Protein AF-A0A1A7C065-F1 (afdb_monomer)

Solvent-accessible surface area (backbone atoms only — not comparable to full-atom values): 11736 Å² total; per-residue (Å²): 134,86,53,74,68,56,55,49,52,53,51,50,51,51,49,53,54,38,47,80,69,68,25,52,74,54,103,89,45,80,46,81,64,79,60,92,87,54,90,67,62,58,65,58,60,47,50,50,47,49,48,50,50,50,45,54,57,49,56,72,62,60,62,79,79,74,51,70,73,65,61,47,48,62,53,40,42,72,48,49,33,70,68,61,60,64,33,63,67,60,53,48,51,52,52,52,50,52,53,49,53,50,42,42,76,73,67,52,47,72,67,60,52,50,54,52,48,54,58,56,71,71,48,83,87,79,58,69,71,61,52,52,51,51,50,54,54,50,52,53,51,50,24,58,77,70,75,46,59,66,63,63,52,49,52,53,48,55,61,52,53,65,78,37,40,69,61,51,35,54,55,58,75,69,55,67,97,85,56,97,63,77,83,76,78,77,76,78,86,82,76,81,133

Organism: NCBI:txid1747903

Radius of gyration: 28.52 Å; Cα contacts (8 Å, |Δi|>4): 78; chains: 1; bounding box: 64×36×100 Å

Structure (mmCIF, N/CA/C/O backbone):
data_AF-A0A1A7C065-F1
#
_entry.id   AF-A0A1A7C065-F1
#
loop_
_atom_site.group_PDB
_atom_site.id
_atom_site.type_symbol
_atom_site.label_atom_id
_atom_site.label_alt_id
_atom_site.label_comp_id
_atom_site.label_asym_id
_atom_site.label_entity_id
_atom_site.label_seq_id
_atom_site.pdbx_PDB_ins_code
_atom_site.Cartn_x
_atom_site.Cartn_y
_atom_site.Cartn_z
_atom_site.occupancy
_atom_site.B_iso_or_equiv
_atom_site.auth_seq_id
_atom_site.auth_comp_id
_atom_site.auth_asym_id
_atom_site.auth_atom_id
_atom_site.pdbx_PDB_model_num
ATOM 1 N N . MET A 1 1 ? 18.350 7.694 -16.356 1.00 46.72 1 MET A N 1
ATOM 2 C CA . MET A 1 1 ? 19.659 8.101 -16.923 1.00 46.72 1 MET A CA 1
ATOM 3 C C . MET A 1 1 ? 20.594 6.902 -16.900 1.00 46.72 1 MET A C 1
ATOM 5 O O . MET A 1 1 ? 20.517 6.129 -15.954 1.00 46.72 1 MET A O 1
ATOM 9 N N . MET A 1 2 ? 21.417 6.716 -17.934 1.00 54.56 2 MET A N 1
ATOM 10 C CA . MET A 1 2 ? 22.388 5.615 -17.997 1.00 54.56 2 MET A CA 1
ATOM 11 C C . MET A 1 2 ? 23.611 5.901 -17.110 1.00 54.56 2 MET A C 1
ATOM 13 O O . MET A 1 2 ? 24.006 7.053 -16.953 1.00 54.56 2 MET A O 1
ATOM 17 N N . ASN A 1 3 ? 24.193 4.857 -16.521 1.00 64.81 3 ASN A N 1
ATOM 18 C CA . ASN A 1 3 ? 25.388 4.921 -15.682 1.00 64.81 3 ASN A CA 1
ATOM 19 C C . ASN A 1 3 ? 26.690 4.769 -16.505 1.00 64.81 3 ASN A C 1
ATOM 21 O O . ASN A 1 3 ? 26.676 4.406 -17.683 1.00 64.81 3 ASN A O 1
ATOM 25 N N . ASN A 1 4 ? 27.837 5.050 -15.879 1.00 59.12 4 ASN A N 1
ATOM 26 C CA . ASN A 1 4 ? 29.137 5.090 -16.564 1.00 59.12 4 ASN A CA 1
ATOM 27 C C . ASN A 1 4 ? 29.590 3.740 -17.147 1.00 59.12 4 ASN A C 1
ATOM 29 O O . ASN A 1 4 ? 30.184 3.718 -18.226 1.00 59.12 4 ASN A O 1
ATOM 33 N N . GLU A 1 5 ? 29.286 2.619 -16.490 1.00 62.66 5 GLU A N 1
ATOM 34 C CA . GLU A 1 5 ? 29.611 1.288 -17.027 1.00 62.66 5 GLU A CA 1
ATOM 35 C C . GLU A 1 5 ? 28.746 0.946 -18.248 1.00 62.66 5 GLU A C 1
ATOM 37 O O . GLU A 1 5 ? 29.227 0.371 -19.224 1.00 62.66 5 GLU A O 1
ATOM 42 N N . GLN A 1 6 ? 27.497 1.411 -18.273 1.00 59.12 6 GLN A N 1
ATOM 43 C CA . GLN A 1 6 ? 26.602 1.253 -19.421 1.00 59.12 6 GLN A CA 1
ATOM 44 C C . GLN A 1 6 ? 27.072 2.066 -20.635 1.00 59.12 6 GLN A C 1
ATOM 46 O O . GLN A 1 6 ? 27.019 1.576 -21.764 1.00 59.12 6 GLN A O 1
ATOM 51 N N . HIS A 1 7 ? 27.581 3.285 -20.423 1.00 59.09 7 HIS A N 1
ATOM 52 C CA . HIS A 1 7 ? 28.211 4.064 -21.496 1.00 59.09 7 HIS A CA 1
ATOM 53 C C . HIS A 1 7 ? 29.439 3.353 -22.073 1.00 59.09 7 HIS A C 1
ATOM 55 O O . HIS A 1 7 ? 29.657 3.382 -23.285 1.00 59.09 7 HIS A O 1
ATOM 61 N N . LYS A 1 8 ? 30.221 2.680 -21.224 1.00 68.44 8 LYS A N 1
ATOM 62 C CA . LYS A 1 8 ? 31.418 1.939 -21.631 1.00 68.44 8 LYS A CA 1
ATOM 63 C C . LYS A 1 8 ? 31.077 0.691 -22.451 1.00 68.44 8 LYS A C 1
ATOM 65 O O . LYS A 1 8 ? 31.709 0.451 -23.475 1.00 68.44 8 LYS A O 1
ATOM 70 N N . GLN A 1 9 ? 30.050 -0.060 -22.055 1.00 62.78 9 GLN A N 1
ATOM 71 C CA . GLN A 1 9 ? 29.596 -1.255 -22.778 1.00 62.78 9 GLN A CA 1
ATOM 72 C C . GLN A 1 9 ? 29.053 -0.926 -24.173 1.00 62.78 9 GLN A C 1
ATOM 74 O O . GLN A 1 9 ? 29.437 -1.573 -25.145 1.00 62.78 9 GLN A O 1
ATOM 79 N N . ILE A 1 10 ? 28.225 0.117 -24.294 1.00 59.16 10 ILE A N 1
ATOM 80 C CA . ILE A 1 10 ? 27.702 0.554 -25.596 1.00 59.16 10 ILE A CA 1
ATOM 81 C C . ILE A 1 10 ? 28.823 1.074 -26.483 1.00 59.16 10 ILE A C 1
ATOM 83 O O . ILE A 1 10 ? 28.897 0.697 -27.647 1.00 59.16 10 ILE A O 1
ATOM 87 N N . ARG A 1 11 ? 29.741 1.877 -25.933 1.00 67.44 11 ARG A N 1
ATOM 88 C CA . ARG A 1 11 ? 30.919 2.332 -26.677 1.00 67.44 11 ARG A CA 1
ATOM 89 C C . ARG A 1 11 ? 31.701 1.148 -27.247 1.00 67.44 11 ARG A C 1
ATOM 91 O O . ARG A 1 11 ? 32.000 1.150 -28.433 1.00 67.44 11 ARG A O 1
ATOM 98 N N . ASN A 1 12 ? 31.971 0.122 -26.442 1.00 68.62 12 ASN A N 1
ATOM 99 C CA . ASN A 1 12 ? 32.705 -1.062 -26.890 1.00 68.62 12 ASN A CA 1
ATOM 100 C C . ASN A 1 12 ? 31.952 -1.843 -27.979 1.00 68.62 12 ASN A C 1
ATOM 102 O O . ASN A 1 12 ? 32.566 -2.232 -28.968 1.00 68.62 12 ASN A O 1
ATOM 106 N N . ALA A 1 13 ? 30.636 -2.029 -27.838 1.00 63.38 13 ALA A N 1
ATOM 107 C CA . ALA A 1 13 ? 29.819 -2.725 -28.833 1.00 63.38 13 ALA A CA 1
ATOM 108 C C . ALA A 1 13 ? 29.780 -1.980 -30.181 1.00 63.38 13 ALA A C 1
ATOM 110 O O . ALA A 1 13 ? 29.959 -2.592 -31.233 1.00 63.38 13 ALA A O 1
ATOM 111 N N . LEU A 1 14 ? 29.621 -0.652 -30.149 1.00 64.25 14 LEU A N 1
ATOM 112 C CA . LEU A 1 14 ? 29.669 0.191 -31.349 1.00 64.25 14 LEU A CA 1
ATOM 113 C C . LEU A 1 14 ? 31.064 0.163 -31.992 1.00 64.25 14 LEU A C 1
ATOM 115 O O . LEU A 1 14 ? 31.170 0.177 -33.218 1.00 64.25 14 LEU A O 1
ATOM 119 N N . MET A 1 15 ? 32.130 0.084 -31.182 1.00 67.62 15 MET A N 1
ATOM 120 C CA . MET A 1 15 ? 33.493 -0.015 -31.703 1.00 67.62 15 MET A CA 1
ATOM 121 C C . MET A 1 15 ? 33.758 -1.342 -32.418 1.00 67.62 15 MET A C 1
ATOM 123 O O . MET A 1 15 ? 34.296 -1.343 -33.521 1.00 67.62 15 MET A O 1
ATOM 127 N N . VAL A 1 16 ? 33.340 -2.469 -31.842 1.00 66.94 16 VAL A N 1
ATOM 128 C CA . VAL A 1 16 ? 33.485 -3.782 -32.495 1.00 66.94 16 VAL A CA 1
ATOM 129 C C . VAL A 1 16 ? 32.725 -3.809 -33.825 1.00 66.94 16 VAL A C 1
ATOM 131 O O . VAL A 1 16 ? 33.296 -4.157 -34.856 1.00 66.94 16 VAL A O 1
ATOM 134 N N . ALA A 1 17 ? 31.478 -3.324 -33.836 1.00 60.81 17 ALA A N 1
ATOM 135 C CA . ALA A 1 17 ? 30.649 -3.293 -35.040 1.00 60.81 17 ALA A CA 1
ATOM 136 C C . ALA A 1 17 ? 31.243 -2.437 -36.176 1.00 60.81 17 ALA A C 1
ATOM 138 O O . ALA A 1 17 ? 31.100 -2.785 -37.347 1.00 60.81 17 ALA A O 1
ATOM 139 N N . ALA A 1 18 ? 31.910 -1.324 -35.852 1.00 63.00 18 ALA A N 1
ATOM 140 C CA . ALA A 1 18 ? 32.562 -0.476 -36.846 1.00 63.00 18 ALA A CA 1
ATOM 141 C C . ALA A 1 18 ? 33.848 -1.111 -37.415 1.00 63.00 18 ALA A C 1
ATOM 143 O O . ALA A 1 18 ? 34.049 -1.075 -38.631 1.00 63.00 18 ALA A O 1
ATOM 144 N N . VAL A 1 19 ? 34.674 -1.748 -36.576 1.00 66.12 19 VAL A N 1
ATOM 145 C CA . VAL A 1 19 ? 35.893 -2.453 -37.024 1.00 66.12 19 VAL A CA 1
ATOM 146 C C . VAL A 1 19 ? 35.551 -3.623 -37.952 1.00 66.12 19 VAL A C 1
ATOM 148 O O . VAL A 1 19 ? 36.159 -3.757 -39.014 1.00 66.12 19 VAL A O 1
ATOM 151 N N . ASP A 1 20 ? 34.523 -4.408 -37.624 1.00 64.44 20 ASP A N 1
ATOM 152 C CA . ASP A 1 20 ? 34.075 -5.553 -38.433 1.00 64.44 20 ASP A CA 1
ATOM 153 C C . ASP A 1 20 ? 33.505 -5.152 -39.808 1.00 64.44 20 ASP A C 1
ATOM 155 O O . ASP A 1 20 ? 33.352 -5.990 -40.701 1.00 64.44 20 ASP A O 1
ATOM 159 N N . CYS A 1 21 ? 33.186 -3.868 -39.995 1.00 58.56 21 CYS A N 1
ATOM 160 C CA . CYS A 1 21 ? 32.771 -3.279 -41.271 1.00 58.56 21 CYS A CA 1
ATOM 161 C C . CYS A 1 21 ? 33.938 -2.658 -42.058 1.00 58.56 21 CYS A C 1
ATOM 163 O O . CYS A 1 21 ? 33.719 -2.046 -43.103 1.00 58.56 21 CYS A O 1
ATOM 165 N N . GLY A 1 22 ? 35.178 -2.801 -41.579 1.00 60.72 22 GLY A N 1
ATOM 166 C CA . GLY A 1 22 ? 36.361 -2.204 -42.201 1.00 60.72 22 GLY A CA 1
ATOM 167 C C . GLY A 1 22 ? 36.465 -0.692 -41.985 1.00 60.72 22 GLY A C 1
ATOM 168 O O . GLY A 1 22 ? 37.121 -0.003 -42.766 1.00 60.72 22 GLY A O 1
ATOM 169 N N . HIS A 1 23 ? 35.800 -0.153 -40.960 1.00 65.50 23 HIS A N 1
ATOM 170 C CA . HIS A 1 23 ? 35.906 1.254 -40.586 1.00 65.50 23 HIS A CA 1
ATOM 171 C C . HIS A 1 23 ? 36.954 1.442 -39.495 1.00 65.50 23 HIS A C 1
ATOM 173 O O . HIS A 1 23 ? 37.117 0.606 -38.606 1.00 65.50 23 HIS A O 1
ATOM 179 N N . THR A 1 24 ? 37.678 2.553 -39.565 1.00 63.22 24 THR A N 1
ATOM 180 C CA . THR A 1 24 ? 38.679 2.900 -38.558 1.00 63.22 24 THR A CA 1
ATOM 181 C C . THR A 1 24 ? 38.044 3.757 -37.478 1.00 63.22 24 THR A C 1
ATOM 183 O O . THR A 1 24 ? 37.172 4.581 -37.747 1.00 63.22 24 THR A O 1
ATOM 186 N N . ILE A 1 25 ? 38.485 3.567 -36.241 1.00 60.69 25 ILE A N 1
ATOM 187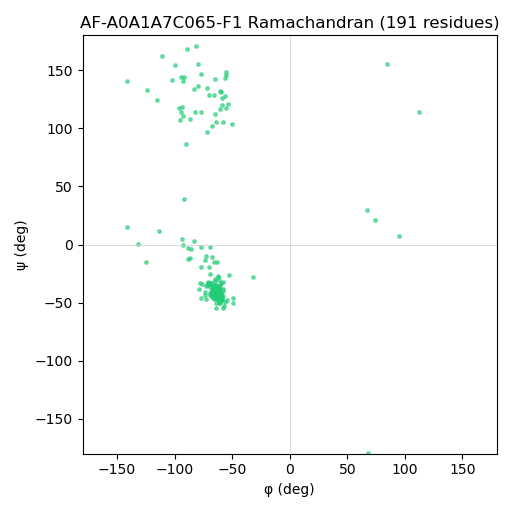 C CA . ILE A 1 25 ? 37.988 4.319 -35.092 1.00 60.69 25 ILE A CA 1
ATOM 188 C C . ILE A 1 25 ? 39.139 5.142 -34.543 1.00 60.69 25 ILE A C 1
ATOM 190 O O . ILE A 1 25 ? 40.192 4.595 -34.222 1.00 60.69 25 ILE A O 1
ATOM 194 N N . ASP A 1 26 ? 38.919 6.446 -34.451 1.00 59.53 26 ASP A N 1
ATOM 195 C CA . ASP A 1 26 ? 39.730 7.351 -33.648 1.00 59.53 26 ASP A CA 1
ATOM 196 C C . ASP A 1 26 ? 38.988 7.600 -32.328 1.00 59.53 26 ASP A C 1
ATOM 198 O O . ASP A 1 26 ? 37.771 7.458 -32.257 1.00 59.53 26 ASP A O 1
ATOM 202 N N . SER A 1 27 ? 39.736 7.936 -31.286 1.00 49.38 27 SER A N 1
ATOM 203 C CA . SER A 1 27 ? 39.365 8.152 -29.883 1.00 49.38 27 SER A CA 1
ATOM 204 C C . SER A 1 27 ? 37.956 8.710 -29.583 1.00 49.38 27 SER A C 1
ATOM 206 O O . SER A 1 27 ? 37.406 8.385 -28.527 1.00 49.38 27 SER A O 1
ATOM 208 N N . ASP A 1 28 ? 37.340 9.486 -30.480 1.00 55.97 28 ASP A N 1
ATOM 209 C CA . ASP A 1 28 ? 35.966 9.995 -30.387 1.00 55.97 28 ASP A CA 1
ATOM 210 C C . ASP A 1 28 ? 35.094 9.810 -31.656 1.00 55.97 28 ASP A C 1
ATOM 212 O O . ASP A 1 28 ? 33.932 10.228 -31.660 1.00 55.97 28 ASP A O 1
ATOM 216 N N . ARG A 1 29 ? 35.607 9.214 -32.743 1.00 53.81 29 ARG A N 1
ATOM 217 C CA . ARG A 1 29 ? 34.977 9.232 -34.080 1.00 53.81 29 ARG A CA 1
ATOM 218 C C . ARG A 1 29 ? 35.117 7.910 -34.827 1.00 53.81 29 ARG A C 1
ATOM 220 O O . ARG A 1 29 ? 36.183 7.305 -34.872 1.00 53.81 29 ARG A O 1
ATOM 227 N N . VAL A 1 30 ? 34.050 7.515 -35.521 1.00 57.75 30 VAL A N 1
ATOM 228 C CA . VAL A 1 30 ? 34.088 6.425 -36.507 1.00 57.75 30 VAL A CA 1
ATOM 229 C C . VAL A 1 30 ? 34.341 7.026 -37.890 1.00 57.75 30 VAL A C 1
ATOM 231 O O . VAL A 1 30 ? 33.540 7.823 -38.379 1.00 57.75 30 VAL A O 1
ATOM 234 N N . ILE A 1 31 ? 35.453 6.653 -38.521 1.00 61.03 31 ILE A N 1
ATOM 235 C CA . ILE A 1 31 ? 35.824 7.078 -39.872 1.00 61.03 31 ILE A CA 1
ATOM 236 C C . ILE A 1 31 ? 35.315 6.032 -40.861 1.00 61.03 31 ILE A C 1
ATOM 238 O O . ILE A 1 31 ? 35.808 4.904 -40.930 1.00 61.03 31 ILE A O 1
ATOM 242 N N . LEU A 1 32 ? 34.318 6.426 -41.649 1.00 57.00 32 LEU A N 1
ATOM 243 C CA . LEU A 1 32 ? 33.706 5.564 -42.653 1.00 57.00 32 LEU A CA 1
ATOM 244 C C . LEU A 1 32 ? 34.603 5.468 -43.884 1.00 57.00 32 LEU A C 1
ATOM 246 O O . LEU A 1 32 ? 34.780 6.444 -44.611 1.00 57.00 32 LEU A O 1
ATOM 250 N N . GLN A 1 33 ? 35.138 4.278 -44.141 1.00 57.59 33 GLN A N 1
ATOM 251 C CA . GLN A 1 33 ? 35.777 3.976 -45.418 1.00 57.59 33 GLN A CA 1
ATOM 252 C C . GLN A 1 33 ? 34.706 3.608 -46.444 1.00 57.59 33 GLN A C 1
ATOM 254 O O . GLN A 1 33 ? 34.007 2.603 -46.303 1.00 57.59 33 GLN A O 1
ATOM 259 N N . LEU A 1 34 ? 34.557 4.457 -47.460 1.00 55.94 34 LEU A N 1
ATOM 260 C CA . LEU A 1 34 ? 33.640 4.239 -48.572 1.00 55.94 34 LEU A CA 1
ATOM 261 C C . LEU A 1 34 ? 34.403 3.570 -49.716 1.00 55.94 34 LEU A C 1
ATOM 263 O O . LEU A 1 34 ? 35.288 4.183 -50.308 1.00 55.94 34 LEU A O 1
ATOM 267 N N . ASP A 1 35 ? 34.047 2.325 -50.025 1.00 56.97 35 ASP A N 1
ATOM 268 C CA . ASP A 1 35 ? 34.530 1.617 -51.210 1.00 56.97 35 ASP A CA 1
ATOM 269 C C . ASP A 1 35 ? 33.501 1.774 -52.345 1.00 56.97 35 ASP A C 1
ATOM 271 O O . ASP A 1 35 ? 32.427 1.167 -52.280 1.00 56.97 35 ASP A O 1
ATOM 275 N N . PRO A 1 36 ? 33.784 2.584 -53.381 1.00 53.25 36 PRO A N 1
ATOM 276 C CA . PRO A 1 36 ? 32.849 2.817 -54.478 1.00 53.25 36 PRO A CA 1
ATOM 277 C C . PRO A 1 36 ? 32.608 1.578 -55.361 1.00 53.25 36 PRO A C 1
ATOM 279 O O . PRO A 1 36 ? 31.680 1.597 -56.168 1.00 53.25 36 PRO A O 1
ATOM 282 N N . ALA A 1 37 ? 33.397 0.505 -55.219 1.00 54.62 37 ALA A N 1
ATOM 283 C CA . ALA A 1 37 ? 33.229 -0.737 -55.975 1.00 54.62 37 ALA A CA 1
ATOM 284 C C . ALA A 1 37 ? 32.273 -1.749 -55.308 1.00 54.62 37 ALA A C 1
ATOM 286 O O . ALA A 1 37 ? 31.853 -2.709 -55.957 1.00 54.62 37 ALA A O 1
ATOM 287 N N . LYS A 1 38 ? 31.896 -1.553 -54.035 1.00 55.94 38 LYS A N 1
ATOM 288 C CA . LYS A 1 38 ? 30.950 -2.426 -53.318 1.00 55.94 38 LYS A CA 1
ATOM 289 C C . LYS A 1 38 ? 29.536 -1.844 -53.376 1.00 55.94 38 LYS A C 1
ATOM 291 O O . LYS A 1 38 ? 29.279 -0.759 -52.864 1.00 55.94 38 LYS A O 1
ATOM 296 N N . GLN A 1 39 ? 28.596 -2.564 -53.996 1.00 47.00 39 GLN A N 1
ATOM 297 C CA . GLN A 1 39 ? 27.183 -2.164 -54.007 1.00 47.00 39 GLN A CA 1
ATOM 298 C C . GLN A 1 39 ? 26.554 -2.314 -52.611 1.00 47.00 39 GLN A C 1
ATOM 300 O O . GLN A 1 39 ? 26.621 -3.377 -51.996 1.00 47.00 39 GLN A O 1
ATOM 305 N N . GLY A 1 40 ? 25.915 -1.236 -52.145 1.00 55.91 40 GLY A N 1
ATOM 306 C CA . GLY A 1 40 ? 25.341 -1.080 -50.805 1.00 55.91 40 GLY A CA 1
ATOM 307 C C . GLY A 1 40 ? 26.121 -0.023 -50.026 1.00 55.91 40 GLY A C 1
ATOM 308 O O . GLY A 1 40 ? 27.304 -0.207 -49.760 1.00 55.91 40 GLY A O 1
ATOM 309 N N . ASN A 1 41 ? 25.494 1.115 -49.701 1.00 58.28 41 ASN A N 1
ATOM 310 C CA . ASN A 1 41 ? 26.208 2.193 -49.018 1.00 58.28 41 ASN A CA 1
ATOM 311 C C . ASN A 1 41 ? 26.750 1.661 -47.675 1.00 58.28 41 ASN A C 1
ATOM 313 O O . ASN A 1 41 ? 26.037 1.034 -46.892 1.00 58.28 41 ASN A O 1
ATOM 317 N N . ALA A 1 42 ? 28.029 1.900 -47.394 1.00 56.34 42 ALA A N 1
ATOM 318 C CA . ALA A 1 42 ? 28.622 1.514 -46.112 1.00 56.34 42 ALA A CA 1
ATOM 319 C C . ALA A 1 42 ? 27.808 2.064 -44.920 1.00 56.34 42 ALA A C 1
ATOM 321 O O . ALA A 1 42 ? 27.754 1.454 -43.858 1.00 56.34 42 ALA A O 1
ATOM 322 N N . LEU A 1 43 ? 27.084 3.170 -45.142 1.00 54.81 43 LEU A N 1
ATOM 323 C CA . LEU A 1 43 ? 26.123 3.742 -44.207 1.00 54.81 43 LEU A CA 1
ATOM 324 C C . LEU A 1 43 ? 24.955 2.809 -43.837 1.00 54.81 43 LEU A C 1
ATOM 326 O O . LEU A 1 43 ? 24.590 2.808 -42.671 1.00 54.81 43 LEU A O 1
ATOM 330 N N . ALA A 1 44 ? 24.362 2.038 -44.761 1.00 57.16 44 ALA A N 1
ATOM 331 C CA . ALA A 1 44 ? 23.257 1.121 -44.439 1.00 57.16 44 ALA A CA 1
ATOM 332 C C . ALA A 1 44 ? 23.750 -0.160 -43.769 1.00 57.16 44 ALA A C 1
ATOM 334 O O . ALA A 1 44 ? 23.068 -0.709 -42.909 1.00 57.16 44 ALA A O 1
ATOM 335 N N . GLN A 1 45 ? 24.943 -0.632 -44.138 1.00 59.94 45 GLN A N 1
ATOM 336 C CA . GLN A 1 45 ? 25.555 -1.786 -43.476 1.00 59.94 45 GLN A CA 1
ATOM 337 C C . GLN A 1 45 ? 25.951 -1.437 -42.038 1.00 59.94 45 GLN A C 1
ATOM 339 O O . GLN A 1 45 ? 25.685 -2.210 -41.116 1.00 59.94 45 GLN A O 1
ATOM 344 N N . LEU A 1 46 ? 26.518 -0.244 -41.832 1.00 61.53 46 LEU A N 1
ATOM 345 C CA . LEU A 1 46 ? 26.823 0.260 -40.503 1.00 61.53 46 LEU A CA 1
ATOM 346 C C . LEU A 1 46 ? 25.550 0.603 -39.718 1.00 61.53 46 LEU A C 1
ATOM 348 O O . LEU A 1 46 ? 25.459 0.233 -38.555 1.00 61.53 46 LEU A O 1
ATOM 352 N N . SER A 1 47 ? 24.549 1.258 -40.317 1.00 59.94 47 SER A N 1
ATOM 353 C CA . SER A 1 47 ? 23.312 1.600 -39.600 1.00 59.94 47 SER A CA 1
ATOM 354 C C . SER A 1 47 ? 22.530 0.361 -39.170 1.00 59.94 47 SER A C 1
ATOM 356 O O . SER A 1 47 ? 22.045 0.334 -38.043 1.00 59.94 47 SER A O 1
ATOM 358 N N . GLY A 1 48 ? 22.474 -0.678 -40.013 1.00 59.50 48 GLY A N 1
ATOM 359 C CA . GLY A 1 48 ? 21.876 -1.967 -39.669 1.00 59.50 48 GLY A CA 1
ATOM 360 C C . GLY A 1 48 ? 22.591 -2.621 -38.492 1.00 59.50 48 GLY A C 1
ATOM 361 O O . GLY A 1 48 ? 21.964 -2.922 -37.487 1.00 59.50 48 GLY A O 1
ATOM 362 N N . ARG A 1 49 ? 23.924 -2.729 -38.541 1.00 66.19 49 ARG A N 1
ATOM 363 C CA . ARG A 1 49 ? 24.696 -3.376 -37.467 1.00 66.19 49 ARG A CA 1
ATOM 364 C C . ARG A 1 49 ? 24.765 -2.575 -36.169 1.00 66.19 49 ARG A C 1
ATOM 366 O O . ARG A 1 49 ? 24.803 -3.174 -35.101 1.00 66.19 49 ARG A O 1
ATOM 373 N N . LEU A 1 50 ? 24.778 -1.241 -36.224 1.00 63.62 50 LEU A N 1
ATOM 374 C CA . LEU A 1 50 ? 24.685 -0.408 -35.018 1.00 63.62 50 LEU A CA 1
ATOM 375 C C . LEU A 1 50 ? 23.289 -0.506 -34.394 1.00 63.62 50 LEU A C 1
ATOM 377 O O . LEU A 1 50 ? 23.184 -0.529 -33.169 1.00 63.62 50 LEU A O 1
ATOM 381 N N . LEU A 1 51 ? 22.236 -0.596 -35.215 1.00 61.28 51 LEU A N 1
ATOM 382 C CA . LEU A 1 51 ? 20.880 -0.850 -34.740 1.00 61.28 51 LEU A CA 1
ATOM 383 C C . LEU A 1 51 ? 20.773 -2.251 -34.131 1.00 61.28 51 LEU A C 1
ATOM 385 O O . LEU A 1 51 ? 20.276 -2.366 -33.020 1.00 61.28 51 LEU A O 1
ATOM 389 N N . ASP A 1 52 ? 21.316 -3.280 -34.779 1.00 66.12 52 ASP A N 1
ATOM 390 C CA . ASP A 1 52 ? 21.335 -4.651 -34.261 1.00 66.12 52 ASP A CA 1
ATOM 391 C C . ASP A 1 52 ? 22.143 -4.757 -32.962 1.00 66.12 52 ASP A C 1
ATOM 393 O O . ASP A 1 52 ? 21.706 -5.402 -32.016 1.00 66.12 52 ASP A O 1
ATOM 397 N N . ALA A 1 53 ? 23.291 -4.079 -32.857 1.00 64.12 53 ALA A N 1
ATOM 398 C CA . ALA A 1 53 ? 24.089 -4.038 -31.630 1.00 64.12 53 ALA A CA 1
ATOM 399 C C . ALA A 1 53 ? 23.374 -3.272 -30.504 1.00 64.12 53 ALA A C 1
ATOM 401 O O . ALA A 1 53 ? 23.399 -3.695 -29.348 1.00 64.12 53 ALA A O 1
ATOM 402 N N . TYR A 1 54 ? 22.707 -2.161 -30.828 1.00 62.72 54 TYR A N 1
ATOM 403 C CA . TYR A 1 54 ? 21.881 -1.424 -29.874 1.00 62.72 54 TYR A CA 1
ATOM 404 C C . TYR A 1 54 ? 20.688 -2.261 -29.408 1.00 62.72 54 TYR A C 1
ATOM 406 O O . TYR A 1 54 ? 20.423 -2.309 -28.209 1.00 62.72 54 TYR A O 1
ATOM 414 N N . LEU A 1 55 ? 20.004 -2.943 -30.330 1.00 64.44 55 LEU A N 1
ATOM 415 C CA . LEU A 1 55 ? 18.880 -3.825 -30.042 1.00 64.44 55 LEU A CA 1
ATOM 416 C C . LEU A 1 55 ? 19.323 -5.053 -29.256 1.00 64.44 55 LEU A C 1
ATOM 418 O O . LEU A 1 55 ? 18.663 -5.370 -28.289 1.00 64.44 55 LEU A O 1
ATOM 422 N N . ALA A 1 56 ? 20.463 -5.675 -29.551 1.00 64.00 56 ALA A N 1
ATOM 423 C CA . ALA A 1 56 ? 20.992 -6.794 -28.769 1.00 64.00 56 ALA A CA 1
ATOM 424 C C . ALA A 1 56 ? 21.337 -6.381 -27.327 1.00 64.00 56 ALA A C 1
ATOM 426 O O . ALA A 1 56 ? 21.071 -7.115 -26.376 1.00 64.00 56 ALA A O 1
ATOM 427 N N . VAL A 1 57 ? 21.879 -5.171 -27.140 1.00 58.66 57 VAL A N 1
ATOM 428 C CA . VAL A 1 57 ? 22.095 -4.592 -25.806 1.00 58.66 57 VAL A CA 1
ATOM 429 C C . VAL A 1 57 ? 20.767 -4.190 -25.151 1.00 58.66 57 VAL A C 1
ATOM 431 O O . VAL A 1 57 ? 20.650 -4.275 -23.932 1.00 58.66 57 VAL A O 1
ATOM 434 N N . ALA A 1 58 ? 19.763 -3.763 -25.920 1.00 58.41 58 ALA A N 1
ATOM 435 C CA . ALA A 1 58 ? 18.436 -3.412 -25.420 1.00 58.41 58 ALA A CA 1
ATOM 436 C C . ALA A 1 58 ? 17.563 -4.637 -25.088 1.00 58.41 58 ALA A C 1
ATOM 438 O O . ALA A 1 58 ? 16.844 -4.598 -24.099 1.00 58.41 58 ALA A O 1
ATOM 439 N N . ASP A 1 59 ? 17.677 -5.739 -25.822 1.00 52.06 59 ASP A N 1
ATOM 440 C CA . ASP A 1 59 ? 17.022 -7.022 -25.544 1.00 52.06 59 ASP A CA 1
ATOM 441 C C . ASP A 1 59 ? 17.665 -7.702 -24.336 1.00 52.06 59 ASP A C 1
ATOM 443 O O . ASP A 1 59 ? 16.970 -8.251 -23.486 1.00 52.06 59 ASP A O 1
ATOM 447 N N . ALA A 1 60 ? 18.981 -7.553 -24.154 1.00 51.47 60 ALA A N 1
ATOM 448 C CA . ALA A 1 60 ? 19.637 -7.916 -22.899 1.00 51.47 60 ALA A CA 1
ATOM 449 C C . ALA A 1 60 ? 19.149 -7.071 -21.696 1.00 51.47 60 ALA A C 1
ATOM 451 O O . ALA A 1 60 ? 19.382 -7.455 -20.549 1.00 51.47 60 ALA A O 1
ATOM 452 N N . ARG A 1 61 ? 18.452 -5.939 -21.924 1.00 53.41 61 ARG A N 1
ATOM 453 C CA . ARG A 1 61 ? 17.739 -5.175 -20.876 1.00 53.41 61 ARG A CA 1
ATOM 454 C C . ARG A 1 61 ? 16.317 -5.674 -20.625 1.00 53.41 61 ARG A C 1
ATOM 456 O O . ARG A 1 61 ? 15.731 -5.270 -19.627 1.00 53.41 61 ARG A O 1
ATOM 463 N N . ALA A 1 62 ? 15.766 -6.532 -21.478 1.00 50.00 62 ALA A N 1
ATOM 464 C CA . ALA A 1 62 ? 14.418 -7.070 -21.344 1.00 50.00 62 ALA A CA 1
ATOM 465 C C . ALA A 1 62 ? 14.401 -8.390 -20.557 1.00 50.00 62 ALA A C 1
ATOM 467 O O . ALA A 1 62 ? 13.629 -9.299 -20.861 1.00 50.00 62 ALA A O 1
ATOM 468 N N . ALA A 1 63 ? 15.215 -8.504 -19.499 1.00 51.84 63 ALA A N 1
ATOM 469 C CA . ALA A 1 63 ? 14.828 -9.415 -18.429 1.00 51.84 63 ALA A CA 1
ATOM 470 C C . ALA A 1 63 ? 13.434 -8.959 -17.959 1.00 51.84 63 ALA A C 1
ATOM 472 O O . ALA A 1 63 ? 13.258 -7.757 -17.727 1.00 51.84 63 ALA A O 1
ATOM 473 N N . PRO A 1 64 ? 12.427 -9.849 -17.889 1.00 55.28 64 PRO A N 1
ATOM 474 C CA . PRO A 1 64 ? 1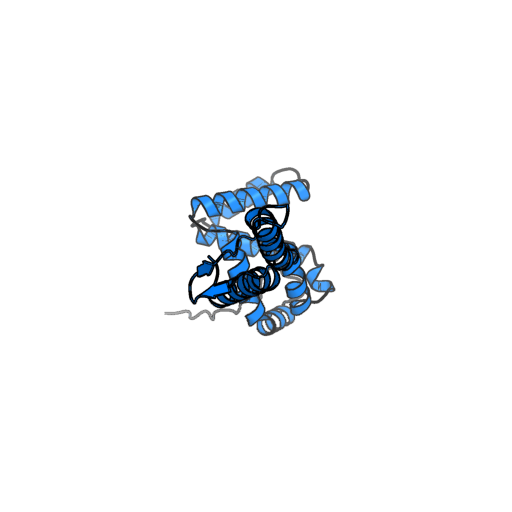1.081 -9.441 -17.523 1.00 55.28 64 PRO A CA 1
ATOM 475 C C . PRO A 1 64 ? 11.140 -8.721 -16.176 1.00 55.28 64 PRO A C 1
ATOM 477 O O . PRO A 1 64 ? 11.569 -9.298 -15.177 1.00 55.28 64 PRO A O 1
ATOM 480 N N . VAL A 1 65 ? 10.766 -7.438 -16.163 1.00 63.22 65 VAL A N 1
ATOM 481 C CA . VAL A 1 65 ? 10.668 -6.671 -14.921 1.00 63.22 65 VAL A CA 1
ATOM 482 C C . VAL A 1 65 ? 9.571 -7.332 -14.106 1.00 63.22 65 VAL A C 1
ATOM 484 O O . VAL A 1 65 ? 8.389 -7.221 -14.435 1.00 63.22 65 VAL A O 1
ATOM 487 N N . GLU A 1 66 ? 9.964 -8.069 -13.072 1.00 77.12 66 GLU A N 1
ATOM 488 C CA . GLU A 1 66 ? 8.999 -8.689 -12.179 1.00 77.12 66 GLU A CA 1
ATOM 489 C C . GLU A 1 66 ? 8.115 -7.606 -11.554 1.00 77.12 66 GLU A C 1
ATOM 491 O O . GLU A 1 66 ? 8.595 -6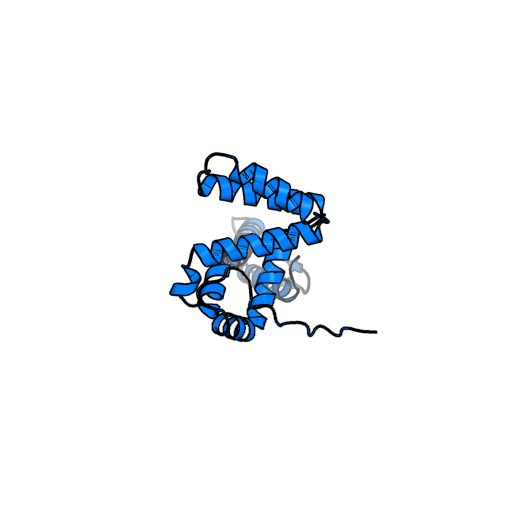.642 -10.939 1.00 77.12 66 GLU A O 1
ATOM 496 N N . LEU A 1 67 ? 6.800 -7.784 -11.701 1.00 89.25 67 LEU A N 1
ATOM 497 C CA . LEU A 1 67 ? 5.803 -6.908 -11.100 1.00 89.25 67 LEU A CA 1
ATOM 498 C C . LEU A 1 67 ? 6.026 -6.828 -9.586 1.00 89.25 67 LEU A C 1
ATOM 500 O O . LEU A 1 67 ? 6.404 -7.814 -8.953 1.00 89.25 67 LEU A O 1
ATOM 504 N N . PHE A 1 68 ? 5.749 -5.667 -8.990 1.00 91.56 68 PHE A N 1
ATOM 505 C CA . PHE A 1 68 ? 5.943 -5.442 -7.553 1.00 91.56 68 PHE A CA 1
ATOM 506 C C . PHE A 1 68 ? 5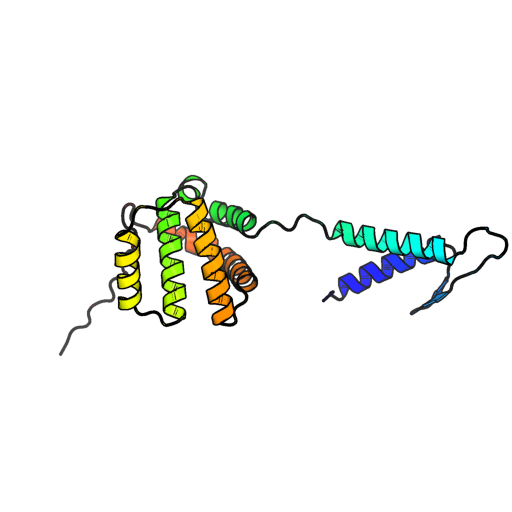.317 -6.553 -6.694 1.00 91.56 68 PHE A C 1
ATOM 508 O O . PHE A 1 68 ? 5.981 -7.119 -5.829 1.00 91.56 68 PHE A O 1
ATOM 515 N N . GLN A 1 69 ? 4.077 -6.949 -7.004 1.00 93.00 69 GLN A N 1
ATOM 516 C CA . GLN A 1 69 ? 3.376 -8.031 -6.308 1.00 93.00 69 GLN A CA 1
ATOM 517 C C . GLN A 1 69 ? 4.139 -9.366 -6.352 1.00 93.00 69 GLN A C 1
ATOM 519 O O . GLN A 1 69 ? 4.197 -10.067 -5.343 1.00 93.00 69 GLN A O 1
ATOM 524 N N . ALA A 1 70 ? 4.758 -9.708 -7.488 1.00 92.75 70 ALA A N 1
ATOM 525 C CA . ALA A 1 70 ? 5.543 -10.934 -7.620 1.00 92.75 70 ALA A CA 1
ATOM 526 C C . ALA A 1 70 ? 6.787 -10.906 -6.716 1.00 92.75 70 ALA A C 1
ATOM 528 O O . ALA A 1 70 ? 7.126 -11.919 -6.112 1.00 92.75 70 ALA A O 1
ATOM 529 N N . ARG A 1 71 ? 7.406 -9.733 -6.533 1.00 94.62 71 ARG A N 1
ATOM 530 C CA . ARG A 1 71 ? 8.588 -9.553 -5.670 1.00 94.62 71 ARG A CA 1
ATOM 531 C C . ARG A 1 71 ? 8.276 -9.519 -4.173 1.00 94.62 71 ARG A C 1
ATOM 533 O O . ARG A 1 71 ? 9.160 -9.796 -3.362 1.00 94.62 71 ARG A O 1
ATOM 540 N N . VAL A 1 72 ? 7.028 -9.252 -3.787 1.00 96.38 72 VAL A N 1
ATOM 541 C CA . VAL A 1 72 ? 6.574 -9.373 -2.389 1.00 96.38 72 VAL A CA 1
ATOM 542 C C . VAL A 1 72 ? 6.519 -10.843 -1.950 1.00 96.38 72 VAL A C 1
ATOM 544 O O . VAL A 1 72 ? 6.827 -11.151 -0.797 1.00 96.38 72 VAL A O 1
ATOM 547 N N . GLN A 1 73 ? 6.183 -11.770 -2.856 1.00 94.56 73 GLN A N 1
ATOM 548 C CA . GLN A 1 73 ? 5.996 -13.186 -2.520 1.00 94.56 73 GLN A CA 1
ATOM 549 C C . GLN A 1 73 ? 7.260 -13.851 -1.929 1.00 94.56 73 GLN A C 1
ATOM 551 O O . GLN A 1 73 ? 7.146 -14.474 -0.872 1.00 94.56 73 GLN A O 1
ATOM 556 N N . PRO A 1 74 ? 8.472 -13.719 -2.507 1.00 96.38 74 PRO A N 1
ATOM 557 C CA . PRO A 1 74 ? 9.686 -14.266 -1.901 1.00 96.38 74 PRO A CA 1
ATOM 558 C C . PRO A 1 74 ? 9.966 -13.733 -0.491 1.00 96.38 74 PRO A C 1
ATOM 560 O O . PRO A 1 74 ? 10.377 -14.500 0.380 1.00 96.38 74 PRO A O 1
ATOM 563 N N . TRP A 1 75 ? 9.710 -12.444 -0.241 1.00 97.12 75 TRP A N 1
ATOM 564 C CA . TRP A 1 75 ? 9.874 -11.851 1.089 1.00 97.12 75 TRP A CA 1
ATOM 565 C C . TRP A 1 75 ? 8.876 -12.433 2.097 1.00 97.12 75 TRP A C 1
ATOM 567 O O . TRP A 1 75 ? 9.268 -12.805 3.206 1.00 97.12 75 TRP A O 1
ATOM 577 N N . MET A 1 76 ? 7.610 -12.573 1.692 1.00 97.44 76 MET A N 1
ATOM 578 C CA . MET A 1 76 ? 6.569 -13.219 2.494 1.00 97.44 76 MET A CA 1
ATOM 579 C C . MET A 1 76 ? 6.983 -14.642 2.883 1.00 97.44 76 MET A C 1
ATOM 581 O O . MET A 1 76 ? 6.987 -14.991 4.064 1.00 97.44 76 MET A O 1
ATOM 585 N N . MET A 1 77 ? 7.439 -15.433 1.909 1.00 97.19 77 MET A N 1
ATOM 586 C CA . MET A 1 77 ? 7.910 -16.799 2.142 1.00 97.19 77 MET A CA 1
ATOM 587 C C . MET A 1 77 ? 9.126 -16.848 3.066 1.00 97.19 77 MET A C 1
ATOM 589 O O . MET A 1 77 ? 9.178 -17.694 3.958 1.00 97.19 77 MET A O 1
ATOM 593 N N . ALA A 1 78 ? 10.082 -15.932 2.895 1.00 95.75 78 ALA A N 1
ATOM 594 C CA . ALA A 1 78 ? 11.251 -15.850 3.758 1.00 95.75 78 ALA A CA 1
ATOM 595 C C . ALA A 1 78 ? 10.865 -15.507 5.206 1.00 95.75 78 ALA A C 1
ATOM 597 O O . ALA A 1 78 ? 11.372 -16.130 6.135 1.00 95.75 78 ALA A O 1
ATOM 598 N N . CYS A 1 79 ? 9.963 -14.553 5.432 1.00 94.94 79 CYS A N 1
ATOM 599 C CA . CYS A 1 79 ? 9.604 -14.129 6.787 1.00 94.94 79 CYS A CA 1
ATOM 600 C C . CYS A 1 79 ? 8.636 -15.087 7.486 1.00 94.94 79 CYS A C 1
ATOM 602 O O . CYS A 1 79 ? 8.761 -15.301 8.690 1.00 94.94 79 CYS A O 1
ATOM 604 N N . PHE A 1 80 ? 7.674 -15.642 6.752 1.00 94.44 80 PHE A N 1
ATOM 605 C CA . PHE A 1 80 ? 6.475 -16.237 7.341 1.00 94.44 80 PHE A CA 1
ATOM 606 C C . PHE A 1 80 ? 6.234 -17.697 6.928 1.00 94.44 80 PHE A C 1
ATOM 608 O O . PHE A 1 80 ? 5.450 -18.390 7.570 1.00 94.44 80 PHE A O 1
ATOM 615 N N . GLY A 1 81 ? 6.902 -18.195 5.882 1.00 95.38 81 GLY A N 1
ATOM 616 C CA . GLY A 1 81 ? 6.618 -19.518 5.319 1.00 95.38 81 GLY A CA 1
ATOM 617 C C . GLY A 1 81 ? 5.243 -19.598 4.642 1.00 95.38 81 GLY A C 1
ATOM 618 O O . GLY A 1 81 ? 4.511 -18.611 4.565 1.00 95.38 81 GLY A O 1
ATOM 619 N N . ALA A 1 82 ? 4.894 -20.776 4.116 1.00 95.31 82 ALA A N 1
ATOM 620 C CA . ALA A 1 82 ? 3.694 -20.955 3.291 1.00 95.31 82 ALA A CA 1
ATOM 621 C C . ALA A 1 82 ? 2.388 -20.712 4.065 1.00 95.31 82 ALA A C 1
ATOM 623 O O . ALA A 1 82 ? 1.511 -20.007 3.574 1.00 95.31 82 ALA A O 1
ATOM 624 N N . GLU A 1 83 ? 2.276 -21.271 5.273 1.00 93.12 83 GLU A N 1
ATOM 625 C CA . GLU A 1 83 ? 1.033 -21.257 6.054 1.00 93.12 83 GLU A CA 1
ATOM 626 C C . GLU A 1 83 ? 0.618 -19.836 6.448 1.00 93.12 83 GLU A C 1
ATOM 628 O O . GLU A 1 83 ? -0.475 -19.397 6.107 1.00 93.12 83 GLU A O 1
ATOM 633 N N . ILE A 1 84 ? 1.514 -19.083 7.093 1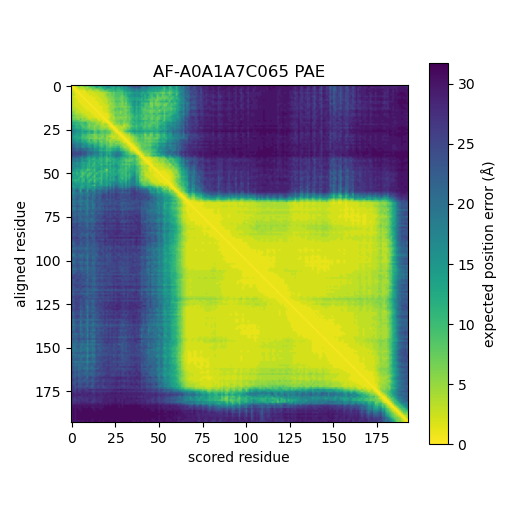.00 91.25 84 ILE A N 1
ATOM 634 C CA . ILE A 1 84 ? 1.225 -17.712 7.541 1.00 91.25 84 ILE A CA 1
ATOM 635 C C . ILE A 1 84 ? 1.096 -16.760 6.343 1.00 91.25 84 ILE A C 1
ATOM 637 O O . ILE A 1 84 ? 0.294 -15.826 6.371 1.00 91.25 84 ILE A O 1
ATOM 641 N N . SER A 1 85 ? 1.848 -16.989 5.259 1.00 93.75 85 SER A N 1
ATOM 642 C CA . SER A 1 85 ? 1.701 -16.176 4.042 1.00 93.75 85 SER A CA 1
ATOM 643 C C . SER A 1 85 ? 0.331 -16.349 3.384 1.00 93.75 85 SER A C 1
ATOM 645 O O . SER A 1 85 ? -0.169 -15.400 2.783 1.00 93.75 85 SER A O 1
ATOM 647 N N . ALA A 1 86 ? -0.270 -17.535 3.508 1.00 93.88 86 ALA A N 1
ATOM 648 C CA . ALA A 1 86 ? -1.593 -17.854 2.982 1.00 93.88 86 ALA A CA 1
ATOM 649 C C . ALA A 1 86 ? -2.745 -17.525 3.955 1.00 93.88 86 ALA A C 1
ATOM 651 O O . ALA A 1 86 ? -3.910 -17.678 3.582 1.00 93.88 86 ALA A O 1
ATOM 652 N N . ASP A 1 87 ? -2.457 -17.059 5.177 1.00 94.75 87 ASP A N 1
ATOM 653 C CA . ASP A 1 87 ? -3.484 -16.670 6.148 1.00 94.75 87 ASP A CA 1
ATOM 654 C C . ASP A 1 87 ? -4.170 -15.362 5.722 1.00 94.75 87 ASP A C 1
ATOM 656 O O . ASP A 1 87 ? -3.697 -14.248 5.978 1.00 94.75 87 ASP A O 1
ATOM 660 N N . GLY A 1 88 ? -5.326 -15.505 5.070 1.00 94.38 88 GLY A N 1
ATOM 661 C CA . GLY A 1 88 ? -6.117 -14.380 4.582 1.00 94.38 88 GLY A CA 1
ATOM 662 C C . GLY A 1 88 ? -6.603 -13.434 5.683 1.00 94.38 88 GLY A C 1
ATOM 663 O O . GLY A 1 88 ? -6.712 -12.236 5.428 1.00 94.38 88 GLY A O 1
ATOM 664 N N . ALA A 1 89 ? -6.854 -13.922 6.902 1.00 93.00 89 ALA A N 1
ATOM 665 C CA . ALA A 1 89 ? -7.285 -13.069 8.007 1.00 93.00 89 ALA A CA 1
ATOM 666 C C . ALA A 1 89 ? -6.117 -12.219 8.521 1.00 93.00 89 ALA A C 1
ATOM 668 O O . ALA A 1 89 ? -6.267 -11.010 8.709 1.00 93.00 89 ALA A O 1
ATOM 669 N N . GLU A 1 90 ? -4.930 -12.815 8.672 1.00 92.06 90 GLU A N 1
ATOM 670 C CA . GLU A 1 90 ? -3.739 -12.063 9.068 1.00 92.06 90 GLU A CA 1
ATOM 671 C C . GLU A 1 90 ? -3.340 -11.035 8.001 1.00 92.06 90 GLU A C 1
ATOM 673 O O . GLU A 1 90 ? -3.016 -9.893 8.336 1.00 92.06 90 GLU A O 1
ATOM 678 N N . ARG A 1 91 ? -3.396 -11.401 6.711 1.00 94.88 91 ARG A N 1
ATOM 679 C CA . ARG A 1 91 ? -3.113 -10.457 5.616 1.00 94.88 91 ARG A CA 1
ATOM 680 C C . ARG A 1 91 ? -4.121 -9.311 5.573 1.00 94.88 91 ARG A C 1
ATOM 682 O O . ARG A 1 91 ? -3.712 -8.169 5.380 1.00 94.88 91 ARG A O 1
ATOM 689 N N . ASN A 1 92 ? -5.400 -9.600 5.817 1.00 96.31 92 ASN A N 1
ATOM 690 C CA . ASN A 1 92 ? -6.445 -8.584 5.904 1.00 96.31 92 ASN A CA 1
ATOM 691 C C . ASN A 1 92 ? -6.177 -7.589 7.046 1.00 96.31 92 ASN A C 1
ATOM 693 O O . ASN A 1 92 ? -6.157 -6.382 6.819 1.00 96.31 92 ASN A O 1
ATOM 697 N N . HIS A 1 93 ? -5.894 -8.079 8.259 1.00 94.75 93 HIS A N 1
ATOM 698 C CA . HIS A 1 93 ? -5.583 -7.204 9.395 1.00 94.75 93 HIS A CA 1
ATOM 699 C C . HIS A 1 93 ? -4.316 -6.379 9.165 1.00 94.75 93 HIS A C 1
ATOM 701 O O . HIS A 1 93 ? -4.296 -5.195 9.489 1.00 94.75 93 HIS A O 1
ATOM 707 N N . ARG A 1 94 ? -3.273 -6.973 8.568 1.00 94.88 94 ARG A N 1
ATOM 708 C CA . ARG A 1 94 ? -2.028 -6.251 8.288 1.00 94.88 94 ARG A CA 1
ATOM 709 C C . ARG A 1 94 ? -2.224 -5.135 7.262 1.00 94.88 94 ARG A C 1
ATOM 711 O O . ARG A 1 94 ? -1.651 -4.064 7.421 1.00 94.88 94 ARG A O 1
ATOM 718 N N . PHE A 1 95 ? -3.034 -5.375 6.234 1.00 97.75 95 PHE A N 1
ATOM 719 C CA . PHE A 1 95 ? -3.381 -4.346 5.257 1.00 97.75 95 PHE A CA 1
ATOM 720 C C . PHE A 1 95 ? -4.206 -3.211 5.883 1.00 97.75 95 PHE A C 1
ATOM 722 O O . PHE A 1 95 ? -3.945 -2.041 5.603 1.00 97.75 95 PHE A O 1
ATOM 729 N N . LEU A 1 96 ? -5.164 -3.541 6.760 1.00 97.75 96 LEU A N 1
ATOM 730 C CA . LEU A 1 96 ? -5.942 -2.540 7.491 1.00 97.75 96 LEU A CA 1
ATOM 731 C C . LEU A 1 96 ? -5.045 -1.666 8.381 1.00 97.75 96 LEU A C 1
ATOM 733 O O . LEU A 1 96 ? -5.192 -0.450 8.366 1.00 97.75 96 LEU A O 1
ATOM 737 N N . GLU A 1 97 ? -4.103 -2.270 9.111 1.00 96.81 97 GLU A N 1
ATOM 738 C CA . GLU A 1 97 ? -3.133 -1.553 9.952 1.00 96.81 97 GLU A CA 1
ATOM 739 C C . GLU A 1 97 ? -2.321 -0.534 9.137 1.00 96.81 97 GLU A C 1
ATOM 741 O O . GLU A 1 97 ? -2.341 0.646 9.463 1.00 96.81 97 GLU A O 1
ATOM 746 N N . GLU A 1 98 ? -1.700 -0.950 8.029 1.00 98.06 98 GLU A N 1
ATOM 747 C CA . GLU A 1 98 ? -0.927 -0.049 7.151 1.00 98.06 98 GLU A CA 1
ATOM 748 C C . GLU A 1 98 ? -1.789 1.055 6.527 1.00 98.06 98 GLU A C 1
ATOM 750 O O . GLU A 1 98 ? -1.364 2.202 6.398 1.00 98.06 98 GLU A O 1
ATOM 755 N N . SER A 1 99 ? -3.029 0.727 6.153 1.00 98.31 99 SER A N 1
ATOM 756 C CA . SER A 1 99 ? -3.965 1.715 5.611 1.00 98.31 99 SER A CA 1
ATOM 757 C C . SER A 1 99 ? -4.307 2.780 6.654 1.00 98.31 99 SER A C 1
ATOM 759 O O . SER A 1 99 ? -4.362 3.964 6.323 1.00 98.31 99 SER A O 1
ATOM 761 N N . LEU A 1 100 ? -4.499 2.372 7.915 1.00 98.50 100 LEU A N 1
ATOM 762 C CA . LEU A 1 100 ? -4.735 3.275 9.042 1.00 98.50 100 LEU A CA 1
ATOM 763 C C . LEU A 1 100 ? -3.497 4.124 9.360 1.00 98.50 100 LEU A C 1
ATOM 765 O O . LEU A 1 100 ? -3.633 5.331 9.555 1.00 98.50 100 LEU A O 1
ATOM 769 N N . GLU A 1 101 ? -2.302 3.529 9.355 1.00 98.56 101 GLU A N 1
ATOM 770 C CA . GLU A 1 101 ? -1.033 4.245 9.543 1.00 98.56 101 GLU A CA 1
ATOM 771 C C . GLU A 1 101 ? -0.824 5.310 8.450 1.00 98.56 101 GLU A C 1
ATOM 773 O O . GLU A 1 101 ? -0.465 6.450 8.757 1.00 98.56 101 GLU A O 1
ATOM 778 N N . LEU A 1 102 ? -1.125 4.991 7.184 1.00 98.56 102 LEU A N 1
ATOM 779 C CA . LEU A 1 102 ? -1.025 5.942 6.075 1.00 98.56 102 LEU A CA 1
ATOM 780 C C . LEU A 1 102 ? -2.004 7.113 6.224 1.00 98.56 102 LEU A C 1
ATOM 782 O O . LEU A 1 102 ? -1.592 8.269 6.129 1.00 98.56 102 LEU A O 1
ATOM 786 N N . VAL A 1 103 ? -3.294 6.854 6.470 1.00 98.38 103 VAL A N 1
ATOM 787 C CA . VAL A 1 103 ? -4.266 7.956 6.602 1.00 98.38 103 VAL A CA 1
ATOM 788 C C . VAL A 1 103 ? -4.005 8.794 7.853 1.00 98.38 103 VAL A C 1
ATOM 790 O O . VAL A 1 103 ? -4.189 10.009 7.804 1.00 98.38 103 VAL A O 1
ATOM 793 N N . GLN A 1 104 ? -3.513 8.187 8.939 1.00 98.75 104 GLN A N 1
ATOM 794 C CA . GLN A 1 104 ? -3.054 8.915 10.122 1.00 98.75 104 GLN A CA 1
ATOM 795 C C . GLN A 1 104 ? -1.882 9.842 9.777 1.00 98.75 104 GLN A C 1
ATOM 797 O O . GLN A 1 104 ? -1.893 11.009 10.170 1.00 98.75 104 GLN A O 1
ATOM 802 N N . ALA A 1 105 ? -0.895 9.363 9.011 1.00 98.38 105 ALA A N 1
ATOM 803 C CA . ALA A 1 105 ? 0.227 10.180 8.550 1.00 98.38 105 ALA A CA 1
ATOM 804 C C . ALA A 1 105 ? -0.222 11.345 7.645 1.00 98.38 105 ALA A C 1
ATOM 806 O O . ALA A 1 105 ? 0.409 12.400 7.641 1.00 98.38 105 ALA A O 1
ATOM 807 N N . CYS A 1 106 ? -1.340 11.187 6.930 1.00 98.31 106 CYS A N 1
ATOM 808 C CA . CYS A 1 106 ? -1.986 12.249 6.155 1.00 98.31 106 CYS A CA 1
ATOM 809 C C . CYS A 1 106 ? -2.908 13.168 6.983 1.00 98.31 106 CYS A C 1
ATOM 811 O O . CYS A 1 106 ? -3.528 14.066 6.414 1.00 98.31 106 CYS A O 1
ATOM 813 N N . GLY A 1 107 ? -3.004 12.971 8.302 1.00 98.19 107 GLY A N 1
ATOM 814 C CA . GLY A 1 107 ? -3.763 13.829 9.216 1.00 98.19 107 GLY A CA 1
ATOM 815 C C . GLY A 1 107 ? -5.195 13.377 9.519 1.00 98.19 107 GLY A C 1
ATOM 816 O O . GLY A 1 107 ? -5.914 14.116 10.187 1.00 98.19 107 GLY A O 1
ATOM 817 N N . CYS A 1 108 ? -5.614 12.187 9.077 1.00 98.31 108 CYS A N 1
ATOM 818 C CA . CYS A 1 108 ? -6.918 11.623 9.433 1.00 98.31 108 CYS A CA 1
ATOM 819 C C . CYS A 1 108 ? -6.976 11.313 10.934 1.00 98.31 108 CYS A C 1
ATOM 821 O O . CYS A 1 108 ? -6.103 10.638 11.490 1.00 98.31 108 CYS A O 1
ATOM 823 N N . THR A 1 109 ? -8.019 11.794 11.601 1.00 98.56 109 THR A N 1
ATOM 824 C CA . THR A 1 109 ? -8.258 11.513 13.015 1.00 98.56 109 THR A CA 1
ATOM 825 C C . THR A 1 109 ? -8.885 10.133 13.207 1.00 98.56 109 THR A C 1
ATOM 827 O O . THR A 1 109 ? -9.603 9.616 12.352 1.00 98.56 109 THR A O 1
ATOM 830 N N . ALA A 1 110 ? -8.702 9.545 14.393 1.00 98.44 110 ALA A N 1
ATOM 831 C CA . ALA A 1 110 ? -9.366 8.286 14.742 1.00 98.44 110 ALA A CA 1
ATOM 832 C C . ALA A 1 110 ? -10.905 8.385 14.666 1.00 98.44 110 ALA A C 1
ATOM 834 O O . ALA A 1 110 ? -11.570 7.416 14.317 1.00 98.44 110 ALA A O 1
ATOM 835 N N . SER A 1 111 ? -11.475 9.560 14.965 1.00 98.44 111 SER A N 1
ATOM 836 C CA . SER A 1 111 ? -12.919 9.801 14.848 1.00 98.44 111 SER A CA 1
ATOM 837 C C . SER A 1 111 ? -13.395 9.721 13.396 1.00 98.44 111 SER A C 1
ATOM 839 O O . SER A 1 111 ? -14.390 9.057 13.113 1.00 98.44 111 SER A O 1
ATOM 841 N N . GLU A 1 112 ? -12.677 10.355 12.465 1.00 98.50 112 GLU A N 1
ATOM 842 C CA . GLU A 1 112 ? -12.986 10.283 11.029 1.00 98.50 112 GLU A CA 1
ATOM 843 C C . GLU A 1 112 ? -12.836 8.854 10.497 1.00 98.50 112 GLU A C 1
ATOM 845 O O . GLU A 1 112 ? -13.704 8.372 9.768 1.00 98.50 112 GLU A O 1
ATOM 850 N N . ALA A 1 113 ? -11.789 8.137 10.920 1.00 98.31 113 ALA A N 1
ATOM 851 C CA . ALA A 1 113 ? -11.604 6.734 10.563 1.00 98.31 113 ALA A CA 1
ATOM 852 C C . ALA A 1 113 ? -12.778 5.856 11.038 1.00 98.31 113 ALA A C 1
ATOM 854 O O . ALA A 1 113 ? -13.300 5.063 10.256 1.00 98.31 113 ALA A O 1
ATOM 855 N N . HIS A 1 114 ? -13.250 6.021 12.280 1.00 98.38 114 HIS A N 1
ATOM 856 C CA . HIS A 1 114 ? -14.402 5.266 12.789 1.00 98.38 114 HIS A CA 1
ATOM 857 C C . HIS A 1 114 ? -15.712 5.600 12.061 1.00 98.38 114 HIS A C 1
ATOM 859 O O . HIS A 1 114 ? -16.492 4.695 11.784 1.00 98.38 114 HIS A O 1
ATOM 865 N N . GLN A 1 115 ? -15.933 6.858 11.669 1.00 98.50 115 GLN A N 1
ATOM 866 C CA . GLN A 1 115 ? -17.100 7.214 10.851 1.00 98.50 115 GLN A CA 1
ATOM 867 C C . GLN A 1 115 ? -17.097 6.481 9.500 1.00 98.50 115 GLN A C 1
ATOM 869 O O . GLN A 1 115 ? -18.143 6.026 9.034 1.00 98.50 115 GLN A O 1
ATOM 874 N N . LEU A 1 116 ? -15.923 6.321 8.876 1.00 98.31 116 LEU A N 1
ATOM 875 C CA . LEU A 1 116 ? -15.783 5.539 7.644 1.00 98.31 116 LEU A CA 1
ATOM 876 C C . LEU A 1 116 ? -15.989 4.039 7.875 1.00 98.31 116 LEU A C 1
ATOM 878 O O . LEU A 1 116 ? -16.571 3.379 7.014 1.00 98.31 116 LEU A O 1
ATOM 882 N N . VAL A 1 117 ? -15.565 3.505 9.026 1.00 98.12 117 VAL A N 1
ATOM 883 C CA . VAL A 1 117 ? -15.875 2.123 9.427 1.00 98.12 117 VAL A CA 1
ATOM 884 C C . VAL A 1 117 ? -17.390 1.929 9.470 1.00 98.12 117 VAL A C 1
ATOM 886 O O . VAL A 1 117 ? -17.904 1.065 8.760 1.00 98.12 117 VAL A O 1
ATOM 889 N N . ASP A 1 118 ? -18.118 2.765 10.207 1.00 98.44 118 ASP A N 1
ATOM 890 C CA . ASP A 1 118 ? -19.577 2.647 10.322 1.00 98.44 118 ASP A CA 1
ATOM 891 C C . ASP A 1 118 ? -20.271 2.767 8.956 1.00 98.44 118 ASP A C 1
ATOM 893 O O . ASP A 1 118 ? -21.171 1.990 8.629 1.00 98.44 118 ASP A O 1
ATOM 897 N N . TYR A 1 119 ? -19.813 3.699 8.114 1.00 98.12 119 TYR A N 1
ATOM 898 C CA . TYR A 1 119 ? -20.348 3.890 6.768 1.00 98.12 119 TYR A CA 1
ATOM 899 C C . TYR A 1 119 ? -20.139 2.668 5.856 1.00 98.12 119 TYR A C 1
ATOM 901 O O . TYR A 1 119 ? -21.067 2.255 5.157 1.00 98.12 119 TYR A O 1
ATOM 909 N N . VAL A 1 120 ? -18.938 2.081 5.843 1.00 97.75 120 VAL A N 1
ATOM 910 C CA . VAL A 1 120 ? -18.613 0.936 4.975 1.00 97.75 120 VAL A CA 1
ATOM 911 C C . VAL A 1 120 ? -19.293 -0.339 5.471 1.00 97.75 120 VAL A C 1
ATOM 913 O O . VAL A 1 120 ? -19.927 -1.035 4.679 1.00 97.75 120 VAL A O 1
ATOM 916 N N . TYR A 1 121 ? -19.220 -0.626 6.773 1.00 97.75 121 TYR A N 1
ATOM 917 C CA . TYR A 1 121 ? -19.825 -1.829 7.356 1.00 97.75 121 TYR A CA 1
ATOM 918 C C . TYR A 1 121 ? -21.358 -1.752 7.458 1.00 97.75 121 TYR A C 1
ATOM 920 O O . TYR A 1 121 ? -22.008 -2.782 7.628 1.00 97.75 121 TYR A O 1
ATOM 928 N N . GLY A 1 122 ? -21.952 -0.566 7.291 1.00 98.00 122 GLY A N 1
ATOM 929 C CA . GLY A 1 122 ? -23.399 -0.378 7.153 1.00 98.00 122 GLY A CA 1
ATOM 930 C C . GLY A 1 122 ? -23.971 -0.733 5.771 1.00 98.00 122 GLY A C 1
ATOM 931 O O . GLY A 1 122 ? -25.182 -0.628 5.568 1.00 98.00 122 GLY A O 1
ATOM 932 N N . ARG A 1 123 ? -23.134 -1.135 4.802 1.00 97.44 123 ARG A N 1
ATOM 933 C CA . ARG A 1 123 ? -23.534 -1.469 3.423 1.00 97.44 123 ARG A CA 1
ATOM 934 C C . ARG A 1 123 ? -23.404 -2.973 3.131 1.00 97.44 123 ARG A C 1
ATOM 936 O O . ARG A 1 123 ? -22.701 -3.682 3.847 1.00 97.44 123 ARG A O 1
ATOM 943 N N . PRO A 1 124 ? -24.055 -3.485 2.065 1.00 98.25 124 PRO A N 1
ATOM 944 C CA . PRO A 1 124 ? -23.809 -4.846 1.595 1.00 98.25 124 PRO A CA 1
ATOM 945 C C . PRO A 1 124 ? -22.329 -5.076 1.265 1.00 98.25 124 PRO A C 1
ATOM 947 O O . PRO A 1 124 ? -21.668 -4.191 0.724 1.00 98.25 124 PRO A O 1
ATOM 950 N N . VAL A 1 125 ? -21.841 -6.283 1.555 1.00 98.00 125 VAL A N 1
ATOM 951 C CA . VAL A 1 125 ? -20.460 -6.700 1.270 1.00 98.00 125 VAL A CA 1
ATOM 952 C C . VAL A 1 125 ? -20.176 -6.633 -0.237 1.00 98.00 125 VAL A C 1
ATOM 954 O O . VAL A 1 125 ? -20.968 -7.132 -1.038 1.00 98.00 125 VAL A O 1
ATOM 957 N N . GLY A 1 126 ? -19.046 -6.023 -0.607 1.00 96.88 126 GLY A N 1
ATOM 958 C CA . GLY A 1 126 ? -18.584 -5.881 -1.991 1.00 96.88 126 GLY A CA 1
ATOM 959 C C . GLY A 1 126 ? -17.879 -7.119 -2.560 1.00 96.88 126 GLY A C 1
ATOM 960 O O . GLY A 1 126 ? -17.561 -8.077 -1.850 1.00 96.88 126 GLY A O 1
ATOM 961 N N . GLU A 1 127 ? -17.621 -7.095 -3.869 1.00 98.38 127 GLU A N 1
ATOM 962 C CA . GLU A 1 127 ? -16.848 -8.126 -4.572 1.00 98.38 127 GLU A CA 1
ATOM 963 C C . GLU A 1 127 ? -15.343 -7.845 -4.431 1.00 98.38 127 GLU A C 1
ATOM 965 O O . GLU A 1 127 ? -14.886 -6.716 -4.593 1.00 98.38 127 GLU A O 1
ATOM 970 N N . ARG A 1 128 ? -14.549 -8.873 -4.114 1.00 97.62 128 ARG A N 1
ATOM 971 C CA . ARG A 1 128 ? -13.142 -8.703 -3.718 1.00 97.62 128 ARG A CA 1
ATOM 972 C C . ARG A 1 128 ? -12.282 -8.049 -4.800 1.00 97.62 128 ARG A C 1
ATOM 974 O O . ARG A 1 128 ? -11.479 -7.184 -4.462 1.00 97.62 128 ARG A O 1
ATOM 981 N N . ALA A 1 129 ? -12.402 -8.454 -6.064 1.00 97.25 129 ALA A N 1
ATOM 982 C CA . ALA A 1 129 ? -11.600 -7.878 -7.143 1.00 97.25 129 ALA A CA 1
ATOM 983 C C . ALA A 1 129 ? -11.959 -6.403 -7.388 1.00 97.25 129 ALA A C 1
ATOM 985 O O . ALA A 1 129 ? -11.062 -5.582 -7.596 1.00 97.25 129 ALA A O 1
ATOM 986 N N . GLN A 1 130 ? -13.242 -6.048 -7.287 1.00 97.81 130 GLN A N 1
ATOM 987 C CA . GLN A 1 130 ? -13.701 -4.663 -7.331 1.00 97.81 130 GLN A CA 1
ATOM 988 C C . GLN A 1 130 ? -13.101 -3.828 -6.192 1.00 97.81 130 GLN A C 1
ATOM 990 O O . GLN A 1 130 ? -12.567 -2.750 -6.456 1.00 97.81 130 GLN A O 1
ATOM 995 N N . GLU A 1 131 ? -13.138 -4.318 -4.950 1.00 98.31 131 GLU A N 1
ATOM 996 C CA . GLU A 1 131 ? -12.588 -3.579 -3.805 1.00 98.31 131 GLU A CA 1
ATOM 997 C C . GLU A 1 131 ? -11.060 -3.430 -3.886 1.00 98.31 131 GLU A C 1
ATOM 999 O O . GLU A 1 131 ? -10.529 -2.362 -3.577 1.00 98.31 131 GLU A O 1
ATOM 1004 N N . VAL A 1 132 ? -10.340 -4.443 -4.391 1.00 98.38 132 VAL A N 1
ATOM 1005 C CA . VAL A 1 132 ? -8.898 -4.327 -4.689 1.00 98.38 132 VAL A CA 1
ATOM 1006 C C . VAL A 1 132 ? -8.642 -3.215 -5.711 1.00 98.38 132 VAL A C 1
ATOM 1008 O O . VAL A 1 132 ? -7.758 -2.383 -5.504 1.00 98.38 132 VAL A O 1
ATOM 1011 N N . GLY A 1 133 ? -9.434 -3.149 -6.786 1.00 97.69 133 GLY A N 1
ATOM 1012 C CA . GLY A 1 133 ? -9.338 -2.075 -7.778 1.00 97.69 133 GLY A CA 1
ATOM 1013 C C . GLY A 1 133 ? -9.617 -0.691 -7.181 1.00 97.69 133 GLY A C 1
ATOM 1014 O O . GLY A 1 133 ? -8.876 0.257 -7.447 1.00 97.69 133 GLY A O 1
ATOM 1015 N N . GLY A 1 134 ? -10.637 -0.582 -6.325 1.00 98.19 134 GLY A N 1
ATOM 1016 C CA . GLY A 1 134 ? -10.972 0.651 -5.609 1.00 98.19 134 GLY A CA 1
ATOM 1017 C C . GLY A 1 134 ? -9.833 1.144 -4.714 1.00 98.19 134 GLY A C 1
ATOM 1018 O O . GLY A 1 134 ? -9.452 2.316 -4.782 1.00 98.19 134 GLY A O 1
ATOM 1019 N N . VAL A 1 135 ? -9.233 0.245 -3.932 1.00 98.38 135 VAL A N 1
ATOM 1020 C CA . VAL A 1 135 ? -8.051 0.536 -3.105 1.00 98.38 135 VAL A CA 1
ATOM 1021 C C . VAL A 1 135 ? -6.875 1.016 -3.958 1.00 98.38 135 VAL A C 1
ATOM 1023 O O . VAL A 1 135 ? -6.258 2.024 -3.627 1.00 98.38 135 VAL A O 1
ATOM 1026 N N . MET A 1 136 ? -6.568 0.346 -5.073 1.00 97.88 136 MET A N 1
ATOM 1027 C CA . MET A 1 136 ? -5.447 0.748 -5.933 1.00 97.88 136 MET A CA 1
ATOM 1028 C C . MET A 1 136 ? -5.623 2.164 -6.496 1.00 97.88 136 MET A C 1
ATOM 1030 O O . MET A 1 136 ? -4.688 2.965 -6.458 1.00 97.88 136 MET A O 1
ATOM 1034 N N . VAL A 1 137 ? -6.822 2.488 -6.994 1.00 98.19 137 VAL A N 1
ATOM 1035 C CA . VAL A 1 137 ? -7.125 3.813 -7.558 1.00 98.19 137 VAL A CA 1
ATOM 1036 C C . VAL A 1 137 ? -7.058 4.899 -6.484 1.00 98.19 137 VAL A C 1
ATOM 1038 O O . VAL A 1 137 ? -6.483 5.963 -6.714 1.00 98.19 137 VAL A O 1
ATOM 1041 N N . THR A 1 138 ? -7.620 4.639 -5.305 1.00 98.38 138 THR A N 1
ATOM 1042 C CA . THR A 1 138 ? -7.650 5.622 -4.212 1.00 98.38 138 THR A CA 1
ATOM 1043 C C . THR A 1 138 ? -6.285 5.826 -3.566 1.00 98.38 138 THR A C 1
ATOM 1045 O O . THR A 1 138 ? -5.942 6.966 -3.263 1.00 98.38 138 THR A O 1
ATOM 1048 N N . LEU A 1 139 ? -5.461 4.779 -3.442 1.00 98.56 139 LEU A N 1
ATOM 1049 C CA . LEU A 1 139 ? -4.069 4.912 -3.011 1.00 98.56 139 LEU A CA 1
ATOM 1050 C C . LEU A 1 139 ? -3.270 5.784 -3.988 1.00 98.56 139 LEU A C 1
ATOM 1052 O O . LEU A 1 139 ? -2.582 6.707 -3.558 1.00 98.56 139 LEU A O 1
ATOM 1056 N N . ALA A 1 140 ? -3.400 5.546 -5.297 1.00 97.94 140 ALA A N 1
ATOM 1057 C CA . ALA A 1 140 ? -2.737 6.367 -6.308 1.00 97.94 140 ALA A CA 1
ATOM 1058 C C . ALA A 1 140 ? -3.183 7.838 -6.232 1.00 97.94 140 ALA A C 1
ATOM 1060 O O . ALA A 1 140 ? -2.348 8.742 -6.253 1.00 97.94 140 ALA A O 1
ATOM 1061 N N . ALA A 1 141 ? -4.490 8.087 -6.086 1.00 98.12 141 ALA A N 1
ATOM 1062 C CA . ALA A 1 141 ? -5.037 9.434 -5.932 1.00 98.12 141 ALA A CA 1
ATOM 1063 C C . ALA A 1 141 ? -4.536 10.132 -4.656 1.00 98.12 141 ALA A C 1
ATOM 1065 O O . ALA A 1 141 ? -4.173 11.308 -4.707 1.00 98.12 141 ALA A O 1
ATOM 1066 N N . LEU A 1 142 ? -4.466 9.412 -3.530 1.00 98.38 142 LEU A N 1
ATOM 1067 C CA . LEU A 1 142 ? -3.911 9.931 -2.282 1.00 98.38 142 LEU A CA 1
ATOM 1068 C C . LEU A 1 142 ? -2.430 10.288 -2.446 1.00 98.38 142 LEU A C 1
ATOM 1070 O O . LEU A 1 142 ? -2.034 11.393 -2.090 1.00 98.38 142 LEU A O 1
ATOM 1074 N N . CYS A 1 143 ? -1.621 9.402 -3.034 1.00 98.25 143 CYS A N 1
ATOM 1075 C CA . CYS A 1 143 ? -0.211 9.680 -3.301 1.00 98.25 143 CYS A CA 1
ATOM 1076 C C . CYS A 1 143 ? -0.032 10.921 -4.185 1.00 98.25 143 CYS A C 1
ATOM 1078 O O . CYS A 1 143 ? 0.771 11.786 -3.847 1.00 98.25 143 CYS A O 1
ATOM 1080 N N . LEU A 1 144 ? -0.826 11.071 -5.252 1.00 97.88 144 LEU A N 1
ATOM 1081 C CA . LEU A 1 144 ? -0.811 12.273 -6.093 1.00 97.88 144 LEU A CA 1
ATOM 1082 C C . LEU A 1 144 ? -1.147 13.541 -5.296 1.00 97.88 144 LEU A C 1
ATOM 1084 O O . LEU A 1 144 ? -0.446 14.543 -5.425 1.00 97.88 144 LEU A O 1
ATOM 1088 N N . ALA A 1 145 ? -2.176 13.497 -4.445 1.00 98.12 145 ALA A N 1
ATOM 1089 C CA . ALA A 1 145 ? -2.570 14.629 -3.605 1.00 98.12 145 ALA A CA 1
ATOM 1090 C C . ALA A 1 145 ? -1.500 15.005 -2.561 1.00 98.12 145 ALA A C 1
ATOM 1092 O O . ALA A 1 145 ? -1.382 16.173 -2.201 1.00 98.12 145 ALA A O 1
ATOM 1093 N N . GLN A 1 146 ? -0.710 14.031 -2.104 1.00 98.00 146 GLN A N 1
ATOM 1094 C CA . GLN A 1 146 ? 0.381 14.214 -1.139 1.00 98.00 146 GLN A CA 1
ATOM 1095 C C . GLN A 1 146 ? 1.751 14.457 -1.802 1.00 98.00 146 GLN A C 1
ATOM 1097 O O . GLN A 1 146 ? 2.749 14.622 -1.105 1.00 98.00 146 GLN A O 1
ATOM 1102 N N . GLY A 1 147 ? 1.833 14.466 -3.139 1.00 96.75 147 GLY A N 1
ATOM 1103 C CA . GLY A 1 147 ? 3.098 14.620 -3.867 1.00 96.75 147 GLY A CA 1
ATOM 1104 C C . GLY A 1 147 ? 4.064 13.437 -3.709 1.00 96.75 147 GLY A C 1
ATOM 1105 O O . GLY A 1 147 ? 5.279 13.625 -3.759 1.00 96.75 147 GLY A O 1
ATOM 1106 N N . LEU A 1 148 ? 3.541 12.227 -3.500 1.00 96.31 148 LEU A N 1
ATOM 1107 C CA . LEU A 1 148 ? 4.306 10.995 -3.313 1.00 96.31 148 LEU A CA 1
ATOM 1108 C C . LEU A 1 148 ? 4.318 10.138 -4.586 1.00 96.31 148 LEU A C 1
ATOM 1110 O O . LEU A 1 148 ? 3.295 9.972 -5.250 1.00 96.31 148 LEU A O 1
ATOM 1114 N N . ASP A 1 149 ? 5.461 9.517 -4.879 1.00 97.31 149 ASP A N 1
ATOM 1115 C CA . ASP A 1 149 ? 5.554 8.437 -5.867 1.00 97.31 149 ASP A CA 1
ATOM 1116 C C . ASP A 1 149 ? 5.244 7.098 -5.181 1.00 97.31 149 ASP A C 1
ATOM 1118 O O . ASP A 1 149 ? 6.042 6.581 -4.392 1.00 97.31 149 ASP A O 1
ATOM 1122 N N . MET A 1 150 ? 4.069 6.536 -5.484 1.00 95.31 150 MET A N 1
ATOM 1123 C CA . MET A 1 150 ? 3.595 5.292 -4.870 1.00 95.31 150 MET A CA 1
ATOM 1124 C C . MET A 1 150 ? 4.522 4.098 -5.138 1.00 95.31 150 MET A C 1
ATOM 1126 O O . MET A 1 150 ? 4.683 3.232 -4.277 1.00 95.31 150 MET A O 1
ATOM 1130 N N . HIS A 1 151 ? 5.147 4.044 -6.317 1.00 94.62 151 HIS A N 1
ATOM 1131 C CA . HIS A 1 151 ? 6.016 2.936 -6.692 1.00 94.62 151 HIS A CA 1
ATOM 1132 C C . HIS A 1 151 ? 7.369 3.071 -6.004 1.00 94.62 151 HIS A C 1
ATOM 1134 O O . HIS A 1 151 ? 7.833 2.113 -5.391 1.00 94.62 151 HIS A O 1
ATOM 1140 N N . ALA A 1 152 ? 7.969 4.263 -6.021 1.00 93.69 152 ALA A N 1
ATOM 1141 C CA . ALA A 1 152 ? 9.237 4.508 -5.337 1.00 93.69 152 ALA A CA 1
ATOM 1142 C C . ALA A 1 152 ? 9.139 4.265 -3.820 1.00 93.69 152 ALA A C 1
ATOM 1144 O O . ALA A 1 152 ? 10.065 3.702 -3.224 1.00 93.69 152 ALA A O 1
ATOM 1145 N N . ALA A 1 153 ? 8.013 4.637 -3.200 1.00 96.69 153 ALA A N 1
ATOM 1146 C CA . ALA A 1 153 ? 7.738 4.346 -1.794 1.00 96.69 153 ALA A CA 1
ATOM 1147 C C . ALA A 1 153 ? 7.659 2.831 -1.534 1.00 96.69 153 ALA A C 1
ATOM 1149 O O . ALA A 1 153 ? 8.322 2.330 -0.624 1.00 96.69 153 ALA A O 1
ATOM 1150 N N . GLY A 1 154 ? 6.925 2.095 -2.377 1.00 96.19 154 GLY A N 1
ATOM 1151 C CA . GLY A 1 154 ? 6.824 0.636 -2.299 1.00 96.19 154 GLY A CA 1
ATOM 1152 C C . GLY A 1 154 ? 8.175 -0.073 -2.445 1.00 96.19 154 GLY A C 1
ATOM 1153 O O . GLY A 1 154 ? 8.493 -0.954 -1.649 1.00 96.19 154 GLY A O 1
ATOM 1154 N N . GLU A 1 155 ? 9.003 0.334 -3.413 1.00 96.25 155 GLU A N 1
ATOM 1155 C CA . GLU A 1 155 ? 10.353 -0.220 -3.610 1.00 96.25 155 GLU A CA 1
ATOM 1156 C C . GLU A 1 155 ? 11.271 0.044 -2.417 1.00 96.25 155 GLU A C 1
ATOM 1158 O O . GLU A 1 155 ? 11.981 -0.852 -1.954 1.00 96.25 155 GLU A O 1
ATOM 1163 N N . THR A 1 156 ? 11.240 1.275 -1.902 1.00 97.31 156 THR A N 1
ATOM 1164 C CA . THR A 1 156 ? 12.032 1.676 -0.735 1.00 97.31 156 THR A CA 1
ATOM 1165 C C . THR A 1 156 ? 11.661 0.834 0.479 1.00 97.31 156 THR A C 1
ATOM 1167 O O . THR A 1 156 ? 12.540 0.321 1.176 1.00 97.31 156 THR A O 1
ATOM 1170 N N . GLU A 1 157 ? 10.364 0.645 0.717 1.00 98.06 157 GLU A N 1
ATOM 1171 C CA . GLU A 1 157 ? 9.880 -0.148 1.840 1.00 98.06 157 GLU A CA 1
ATOM 1172 C C . GLU A 1 157 ? 10.203 -1.636 1.666 1.00 98.06 157 GLU A C 1
ATOM 1174 O O . GLU A 1 157 ? 10.714 -2.252 2.602 1.00 98.06 157 GLU A O 1
ATOM 1179 N N . LEU A 1 158 ? 10.015 -2.205 0.468 1.00 97.06 158 LEU A N 1
ATOM 1180 C CA . LEU A 1 158 ? 10.364 -3.599 0.180 1.00 97.06 158 LEU A CA 1
ATOM 1181 C C . LEU A 1 158 ? 11.865 -3.861 0.393 1.00 97.06 158 LEU A C 1
ATOM 1183 O O . LEU A 1 158 ? 12.243 -4.846 1.033 1.00 97.06 158 LEU A O 1
ATOM 1187 N N . ALA A 1 159 ? 12.731 -2.957 -0.070 1.00 97.19 159 ALA A N 1
ATOM 1188 C CA . ALA A 1 159 ? 14.166 -3.035 0.194 1.00 97.19 159 ALA A CA 1
ATOM 1189 C C . ALA A 1 159 ? 14.471 -2.945 1.700 1.00 97.19 159 ALA A C 1
ATOM 1191 O O . ALA A 1 159 ? 15.293 -3.701 2.224 1.00 97.19 159 ALA A O 1
ATOM 1192 N N . ARG A 1 160 ? 13.775 -2.063 2.429 1.00 98.06 160 ARG A N 1
ATOM 1193 C CA . ARG A 1 160 ? 13.956 -1.893 3.874 1.00 98.06 160 ARG A CA 1
ATOM 1194 C C . ARG A 1 160 ? 13.537 -3.133 4.660 1.00 98.06 160 ARG A C 1
ATOM 1196 O O . ARG A 1 160 ? 14.270 -3.540 5.561 1.00 98.06 160 ARG A O 1
ATOM 1203 N N . ILE A 1 161 ? 12.379 -3.732 4.389 1.00 97.12 161 ILE A N 1
ATOM 1204 C CA . ILE A 1 161 ? 11.873 -4.885 5.162 1.00 97.12 161 ILE A CA 1
ATOM 1205 C C . ILE A 1 161 ? 12.700 -6.152 4.946 1.00 97.12 161 ILE A C 1
ATOM 1207 O O . ILE A 1 161 ? 12.798 -6.967 5.865 1.00 97.12 161 ILE A O 1
ATOM 1211 N N . TRP A 1 162 ? 13.389 -6.277 3.809 1.00 97.75 162 TRP A N 1
ATOM 1212 C CA . TRP A 1 162 ? 14.395 -7.322 3.606 1.00 97.75 162 TRP A CA 1
ATOM 1213 C C . TRP A 1 162 ? 15.548 -7.252 4.614 1.00 97.75 162 TRP A C 1
ATOM 1215 O O . TRP A 1 162 ? 16.042 -8.285 5.056 1.00 97.75 162 TRP A O 1
ATOM 1225 N N . THR A 1 163 ? 15.931 -6.057 5.070 1.00 97.31 163 THR A N 1
ATOM 1226 C CA . THR A 1 163 ? 16.957 -5.905 6.122 1.00 97.31 163 THR A CA 1
ATOM 1227 C C . THR A 1 163 ? 16.460 -6.304 7.518 1.00 97.31 163 THR A C 1
ATOM 1229 O O . THR A 1 163 ? 17.252 -6.398 8.453 1.00 97.31 163 THR A O 1
ATOM 1232 N N . LYS A 1 164 ? 15.150 -6.544 7.683 1.00 96.56 164 LYS A N 1
ATOM 1233 C CA . LYS A 1 164 ? 14.494 -6.790 8.978 1.00 96.56 164 LYS A CA 1
ATOM 1234 C C . LYS A 1 164 ? 13.934 -8.206 9.139 1.00 96.56 164 LYS A C 1
ATOM 1236 O O . LYS A 1 164 ? 13.202 -8.440 10.098 1.00 96.56 164 LYS A O 1
ATOM 1241 N N . VAL A 1 165 ? 14.274 -9.145 8.252 1.00 96.31 165 VAL A N 1
ATOM 1242 C CA . VAL A 1 165 ? 13.712 -10.514 8.237 1.00 96.31 165 VAL A CA 1
ATOM 1243 C C . VAL A 1 165 ? 13.754 -11.182 9.616 1.00 96.31 165 VAL A C 1
ATOM 1245 O O . VAL A 1 165 ? 12.722 -11.641 10.100 1.00 96.31 165 VAL A O 1
ATOM 1248 N N . GLU A 1 166 ? 14.903 -11.178 10.296 1.00 96.12 166 GLU A N 1
ATOM 1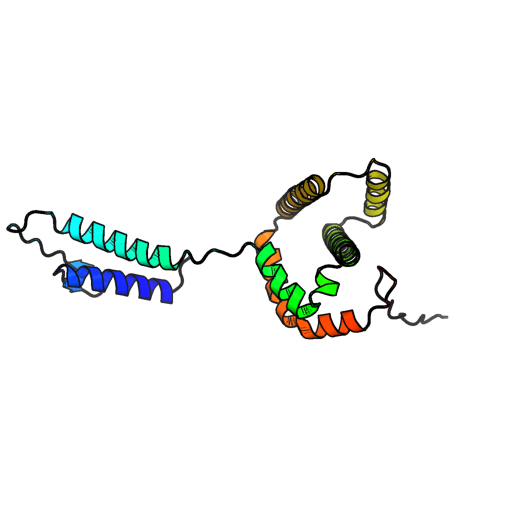249 C CA . GLU A 1 166 ? 15.031 -11.840 11.605 1.00 96.12 166 GLU A CA 1
ATOM 1250 C C . GLU A 1 166 ? 14.206 -11.162 12.706 1.00 96.12 166 GLU A C 1
ATOM 1252 O O . GLU A 1 166 ? 13.548 -11.831 13.503 1.00 96.12 166 GLU A O 1
ATOM 1257 N N . ALA A 1 167 ? 14.155 -9.827 12.717 1.00 94.31 167 ALA A N 1
ATOM 1258 C CA . ALA A 1 167 ? 13.322 -9.088 13.664 1.00 94.31 167 ALA A CA 1
ATOM 1259 C C . ALA A 1 167 ? 11.824 -9.350 13.428 1.00 94.31 167 ALA A C 1
ATOM 1261 O O . ALA A 1 167 ? 11.052 -9.482 14.379 1.00 94.31 167 ALA A O 1
ATOM 1262 N N . ILE A 1 168 ? 11.412 -9.459 12.162 1.00 93.88 168 ILE A N 1
ATOM 1263 C CA . ILE A 1 168 ? 10.033 -9.768 11.771 1.00 93.88 168 ILE A CA 1
ATOM 1264 C C . ILE A 1 168 ? 9.660 -11.188 12.206 1.00 93.88 168 ILE A C 1
ATOM 1266 O O . ILE A 1 168 ? 8.604 -11.373 12.810 1.00 93.88 168 ILE A O 1
ATOM 1270 N N . ARG A 1 169 ? 10.538 -12.172 11.979 1.00 93.88 169 ARG A N 1
ATOM 1271 C CA . ARG A 1 169 ? 10.354 -13.559 12.439 1.00 93.88 169 ARG A CA 1
ATOM 1272 C C . ARG A 1 169 ? 10.211 -13.640 13.956 1.00 93.88 169 ARG A C 1
ATOM 1274 O O . ARG A 1 169 ? 9.272 -14.263 14.446 1.00 93.88 169 ARG A O 1
ATOM 1281 N N . ALA A 1 170 ? 11.088 -12.962 14.697 1.00 92.50 170 ALA A N 1
ATOM 1282 C CA . ALA A 1 170 ? 11.024 -12.919 16.156 1.00 92.50 170 ALA A CA 1
ATOM 1283 C C . ALA A 1 170 ? 9.706 -12.299 16.653 1.00 92.50 170 ALA A C 1
ATOM 1285 O O . ALA A 1 170 ? 9.050 -12.861 17.531 1.00 92.50 170 ALA A O 1
ATOM 1286 N N . LYS A 1 171 ? 9.270 -11.181 16.050 1.00 89.00 171 LYS A N 1
ATOM 1287 C CA . LYS A 1 171 ? 7.985 -10.544 16.381 1.00 89.00 171 LYS A CA 1
ATOM 1288 C C . LYS A 1 171 ? 6.804 -11.465 16.073 1.00 89.00 171 LYS A C 1
ATOM 1290 O O . LYS A 1 171 ? 5.871 -11.528 16.868 1.00 89.00 171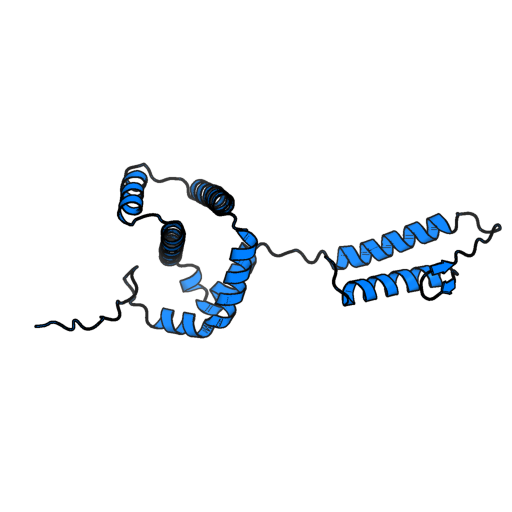 LYS A O 1
ATOM 1295 N N . GLN A 1 172 ? 6.843 -12.187 14.953 1.00 88.75 172 GLN A N 1
ATOM 1296 C CA . GLN A 1 172 ? 5.791 -13.133 14.583 1.00 88.75 172 GLN A CA 1
ATOM 1297 C C . GLN A 1 172 ? 5.712 -14.306 15.564 1.00 88.75 172 GLN A C 1
ATOM 1299 O O . GLN A 1 172 ? 4.620 -14.655 16.003 1.00 88.75 172 GLN A O 1
ATOM 1304 N N . ALA A 1 173 ? 6.853 -14.877 15.959 1.00 87.38 173 ALA A N 1
ATOM 1305 C CA . ALA A 1 173 ? 6.906 -15.980 16.917 1.00 87.38 173 ALA A CA 1
ATOM 1306 C C . ALA A 1 173 ? 6.347 -15.601 18.302 1.00 87.38 173 ALA A C 1
ATOM 1308 O O . ALA A 1 173 ? 5.848 -16.462 19.023 1.00 87.38 173 ALA A O 1
ATOM 1309 N N . ALA A 1 174 ? 6.403 -14.315 18.661 1.00 85.69 174 ALA A N 1
ATOM 1310 C CA . ALA A 1 174 ? 5.882 -13.791 19.919 1.00 85.69 174 ALA A CA 1
ATOM 1311 C C . ALA A 1 174 ? 4.377 -13.441 19.888 1.00 85.69 174 ALA A C 1
ATOM 1313 O O . ALA A 1 174 ? 3.833 -13.038 20.919 1.00 85.69 174 ALA A O 1
ATOM 1314 N N . LYS A 1 175 ? 3.685 -13.556 18.742 1.00 78.50 175 LYS A N 1
ATOM 1315 C CA . LYS A 1 175 ? 2.259 -13.197 18.648 1.00 78.50 175 LYS A CA 1
ATOM 1316 C C . LYS A 1 175 ? 1.357 -14.217 19.369 1.00 78.50 175 LYS A C 1
ATOM 1318 O O . LYS A 1 175 ? 1.487 -15.422 19.145 1.00 78.50 175 LYS A O 1
ATOM 1323 N N . PRO A 1 176 ? 0.371 -13.764 20.167 1.00 75.62 176 PRO A N 1
ATOM 1324 C CA . PRO A 1 176 ? -0.706 -14.620 20.652 1.00 75.62 176 PRO A CA 1
ATOM 1325 C C . PRO A 1 176 ? -1.572 -15.102 19.490 1.00 75.62 176 PRO A C 1
ATOM 1327 O O . PRO A 1 176 ? -1.894 -14.334 18.588 1.00 75.62 176 PRO A O 1
ATOM 1330 N N . LYS A 1 177 ? -2.031 -16.354 19.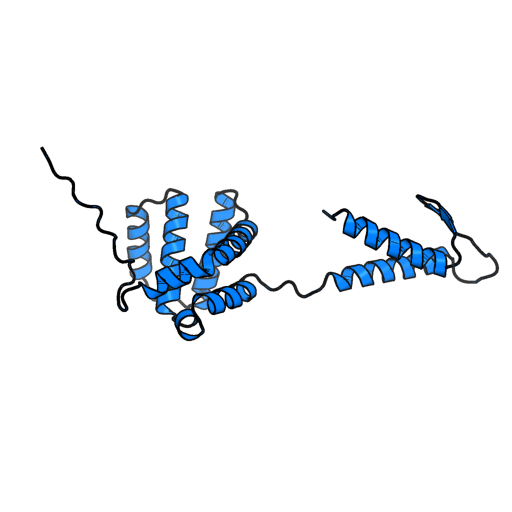548 1.00 66.06 177 LYS A N 1
ATOM 1331 C CA . LYS A 1 177 ? -2.736 -17.017 18.438 1.00 66.06 177 LYS A CA 1
ATOM 1332 C C . LYS A 1 177 ? -4.146 -16.480 18.112 1.00 66.06 177 LYS A C 1
ATOM 1334 O 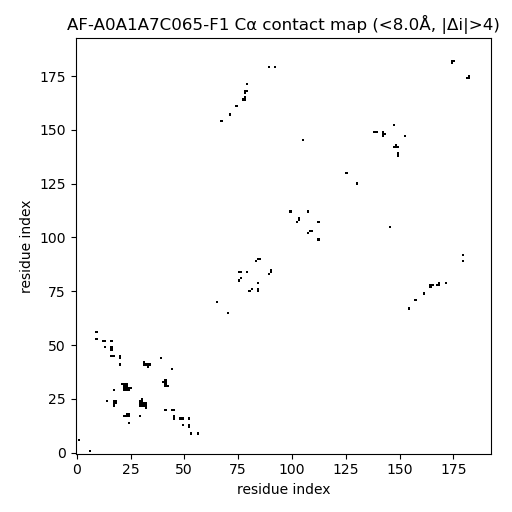O . LYS A 1 177 ? -4.755 -16.982 17.175 1.00 66.06 177 LYS A O 1
ATOM 1339 N N . HIS A 1 178 ? -4.683 -15.492 18.841 1.00 61.97 178 HIS A N 1
ATOM 1340 C CA . HIS A 1 178 ? -6.112 -15.124 18.752 1.00 61.97 178 HIS A CA 1
ATOM 1341 C C . HIS A 1 178 ? -6.437 -13.621 18.823 1.00 61.97 178 HIS A C 1
ATOM 1343 O O . HIS A 1 178 ? -7.592 -13.270 19.044 1.00 61.97 178 HIS A O 1
ATOM 1349 N N . SER A 1 179 ? -5.463 -12.722 18.649 1.00 67.88 179 SER A N 1
ATOM 1350 C CA . SER A 1 179 ? -5.719 -11.273 18.691 1.00 67.88 179 SER A CA 1
ATOM 1351 C C . SER A 1 179 ? -5.251 -10.588 17.404 1.00 67.88 179 SER A C 1
ATOM 1353 O O . SER A 1 179 ? -4.116 -10.830 16.991 1.00 67.88 179 SER A O 1
ATOM 1355 N N . PRO A 1 180 ? -6.068 -9.708 16.789 1.00 66.94 180 PRO A N 1
ATOM 1356 C CA . PRO A 1 180 ? -5.611 -8.845 15.700 1.00 66.94 180 PRO A CA 1
ATOM 1357 C C . PRO A 1 180 ? -4.642 -7.760 16.195 1.00 66.94 180 PRO A C 1
ATOM 1359 O O . PRO A 1 180 ? -3.884 -7.206 15.406 1.00 66.94 180 PRO A O 1
ATOM 1362 N N . LEU A 1 181 ? -4.646 -7.468 17.500 1.00 70.06 181 LEU A N 1
ATOM 1363 C CA . LEU A 1 181 ? -3.783 -6.468 18.116 1.00 70.06 181 LEU A CA 1
ATOM 1364 C C . LEU A 1 181 ? -2.483 -7.099 18.635 1.00 70.06 181 LEU A C 1
ATOM 1366 O O . LEU A 1 181 ? -2.539 -8.185 19.232 1.00 70.06 181 LEU A O 1
ATOM 1370 N N . PRO A 1 182 ? -1.331 -6.412 18.491 1.00 61.28 182 PRO A N 1
ATOM 1371 C CA . PRO A 1 182 ? -0.111 -6.772 19.203 1.00 61.28 182 PRO A CA 1
ATOM 1372 C C . PRO A 1 182 ? -0.368 -6.822 20.714 1.00 61.28 182 PRO A C 1
ATOM 1374 O O . PRO A 1 182 ? -1.169 -6.047 21.238 1.00 61.28 182 PRO A O 1
ATOM 1377 N N . VAL A 1 183 ? 0.345 -7.688 21.440 1.00 56.16 183 VAL A N 1
ATOM 1378 C CA . VAL A 1 183 ? 0.362 -7.611 22.910 1.00 56.16 183 VAL A CA 1
ATOM 1379 C C . VAL A 1 183 ? 0.924 -6.247 23.282 1.00 56.16 183 VAL A C 1
ATOM 1381 O O . VAL A 1 183 ? 2.074 -5.946 22.956 1.00 56.16 183 VAL A O 1
ATOM 1384 N N . ALA A 1 184 ? 0.118 -5.413 23.937 1.00 47.97 184 ALA A N 1
ATOM 1385 C CA . ALA A 1 184 ? 0.599 -4.154 24.475 1.00 47.97 184 ALA A CA 1
ATOM 1386 C C . ALA A 1 184 ? 1.738 -4.451 25.459 1.00 47.97 184 ALA A C 1
ATOM 1388 O O . ALA A 1 184 ? 1.542 -5.144 26.460 1.00 47.97 184 ALA A O 1
ATOM 1389 N N . VAL A 1 185 ? 2.934 -3.922 25.193 1.00 41.97 185 VAL A N 1
ATOM 1390 C CA . VAL A 1 185 ? 3.944 -3.788 26.243 1.00 41.97 185 VAL A CA 1
ATOM 1391 C C . VAL A 1 185 ? 3.378 -2.740 27.191 1.00 41.97 185 VAL A C 1
ATOM 1393 O O . VAL A 1 185 ? 3.347 -1.559 26.859 1.00 41.97 185 VAL A O 1
ATOM 1396 N N . SER A 1 186 ? 2.831 -3.191 28.319 1.00 35.34 186 SER A N 1
ATOM 1397 C CA . SER A 1 186 ? 2.279 -2.335 29.367 1.00 35.34 186 SER A CA 1
ATOM 1398 C C . SER A 1 186 ? 3.300 -1.258 29.740 1.00 35.34 186 SER A C 1
ATOM 1400 O O . SER A 1 186 ? 4.268 -1.542 30.446 1.00 35.34 186 SER A O 1
ATOM 1402 N N . ALA A 1 187 ? 3.089 -0.021 29.287 1.00 38.19 187 ALA A N 1
ATOM 1403 C CA . ALA A 1 187 ? 3.777 1.131 29.843 1.00 38.19 187 ALA A CA 1
ATOM 1404 C C . ALA A 1 187 ? 3.309 1.258 31.296 1.00 38.19 187 ALA A C 1
ATOM 1406 O O . ALA A 1 187 ? 2.127 1.475 31.560 1.00 38.19 187 ALA A O 1
ATOM 1407 N N . ALA A 1 188 ? 4.225 1.014 32.231 1.00 37.56 188 ALA A N 1
ATOM 1408 C CA . ALA A 1 188 ? 3.956 1.079 33.655 1.00 37.56 188 ALA A CA 1
ATOM 1409 C C . ALA A 1 188 ? 3.333 2.436 34.004 1.00 37.56 188 ALA A C 1
ATOM 1411 O O . ALA A 1 188 ? 3.928 3.490 33.778 1.00 37.56 188 ALA A O 1
ATOM 1412 N N . ALA A 1 189 ? 2.125 2.380 34.560 1.00 41.06 189 ALA A N 1
ATOM 1413 C CA . ALA A 1 189 ? 1.484 3.499 35.214 1.00 41.06 189 ALA A CA 1
ATOM 1414 C C . ALA A 1 189 ? 2.383 3.983 36.361 1.00 41.06 189 ALA A C 1
ATOM 1416 O O . ALA A 1 189 ? 2.488 3.338 37.401 1.00 41.06 189 ALA A O 1
ATOM 1417 N N . GLY A 1 190 ? 3.045 5.118 36.157 1.00 35.56 190 GLY A N 1
ATOM 1418 C CA . GLY A 1 190 ? 3.616 5.917 37.231 1.00 35.56 190 GLY A CA 1
ATOM 1419 C C . GLY A 1 190 ? 2.567 6.915 37.694 1.00 35.56 190 GLY A C 1
ATOM 1420 O O . GLY A 1 190 ? 2.500 8.025 37.176 1.00 35.56 190 GLY A O 1
ATOM 1421 N N . SER A 1 191 ? 1.711 6.500 38.623 1.00 42.56 191 SER A N 1
ATOM 1422 C CA . SER A 1 191 ? 0.824 7.403 39.348 1.00 42.56 191 SER A CA 1
ATOM 1423 C C . SER A 1 191 ? 1.563 8.117 40.482 1.00 42.56 191 SER A C 1
ATOM 1425 O O . SER A 1 191 ? 2.179 7.445 41.310 1.00 42.56 191 SER A O 1
ATOM 1427 N N . ALA A 1 192 ? 1.294 9.425 40.571 1.00 36.41 192 ALA A N 1
ATOM 1428 C CA . ALA A 1 192 ? 1.150 10.239 41.788 1.00 36.41 192 ALA A CA 1
ATOM 1429 C C . ALA A 1 192 ? 2.429 10.816 42.442 1.00 36.41 192 ALA A C 1
ATOM 1431 O O . ALA A 1 192 ? 3.508 10.236 42.306 1.00 36.41 192 ALA A O 1
ATOM 1432 N N . PRO A 1 193 ? 2.312 11.930 43.202 1.00 58.72 193 PRO A N 1
ATOM 1433 C CA . PRO A 1 193 ? 1.089 12.632 43.639 1.00 58.72 193 PRO A CA 1
ATOM 1434 C C . PRO A 1 193 ? 0.784 13.959 42.934 1.00 58.72 193 PRO A C 1
ATOM 1436 O O . PRO A 1 193 ? 1.727 14.652 42.497 1.00 58.72 193 PRO A O 1
#

Foldseek 3Di:
DDDPVRVVQLVVLLVVLLVVLVWDDDPDDTHDDADPVDPDGSVVSSVVSNVVSVVVVVVVVPPPPDDLVNLVVVLLCLQPNDPRSPPPVLVVLVVVVVVVVVVVVVVDDPVNVVVVVCVVVVDPDDDPVVVVVVVVVVVVVVCVVVVHDPVVVSVVVSVVVVVCSVVSNVQVVPADPDDSDRDDPDPDDPDDD

Secondary structure (DSSP, 8-state):
---HHHHHHHHHHHHHHHHTTT-EEETTEEE----TTSSS-HHHHHHHHHHHHHHHHHHTT-S----HHHHHHHHHHHHHHHHHHT-HHHHHHHHHHHHHHHHHHTT--HHHHHHHHHHHHTSPPPPHHHHHHHHHHHHHHHHHHTT--HHHHHHHHHHHHHTTHHHHHHHHHTS-TT-SSPPP---------

Mean predicted aligned error: 15.09 Å

pLDDT: mean 79.6, std 19.82, range [35.34, 98.75]

Sequence (193 aa):
MMNNEQHKQIRNALMVAAVDCGHTIDSDRVILQLDPAKQGNALAQLSGRLLDAYLAVADARAAPVELFQARVQPWMMACFGAEISADGAERNHRFLEESLELVQACGCTASEAHQLVDYVYGRPVGERAQEVGGVMVTLAALCLAQGLDMHAAGETELARIWTKVEAIRAKQAAKPKHSPLPVAVSAAAGSAP

Nearest PDB structures (foldseek):
  8k0f-assembly1_A  TM=1.490E-01  e=6.607E+00  Homo sapiens